Protein AF-A0A0L0CQE4-F1 (afdb_monomer)

Organism: Lucilia cuprina (NCBI:txid7375)

pLDDT: mean 94.54, std 6.24, range [60.75, 98.88]

Structure (mmCIF, N/CA/C/O backbone):
data_AF-A0A0L0CQE4-F1
#
_entry.id   AF-A0A0L0CQE4-F1
#
loop_
_atom_site.group_PDB
_atom_site.id
_atom_site.type_symbol
_atom_site.label_atom_id
_atom_site.label_alt_id
_atom_site.label_comp_id
_atom_site.label_asym_id
_atom_site.label_entity_id
_atom_site.label_seq_id
_atom_site.pdbx_PDB_ins_code
_atom_site.Cartn_x
_atom_site.Cartn_y
_atom_site.Cartn_z
_atom_site.occupancy
_atom_site.B_iso_or_equiv
_atom_site.auth_seq_id
_atom_site.auth_comp_id
_atom_site.auth_asym_id
_atom_site.auth_atom_id
_atom_site.pdbx_PDB_model_num
ATOM 1 N N . ARG A 1 1 ? 4.061 16.091 -3.313 1.00 86.25 1 ARG A N 1
ATOM 2 C CA . ARG A 1 1 ? 5.486 16.383 -2.999 1.00 86.25 1 ARG A CA 1
ATOM 3 C C . ARG A 1 1 ? 5.596 17.870 -2.679 1.00 86.25 1 ARG A C 1
ATOM 5 O O . ARG A 1 1 ? 4.930 18.642 -3.352 1.00 86.25 1 ARG A O 1
ATOM 12 N N . GLY A 1 2 ? 6.344 18.267 -1.649 1.00 90.81 2 GLY A N 1
ATOM 13 C CA . GLY A 1 2 ? 6.439 19.669 -1.209 1.00 90.81 2 GLY A CA 1
ATOM 14 C C . GLY A 1 2 ? 6.473 19.803 0.314 1.00 90.81 2 GLY A C 1
ATOM 15 O O . GLY A 1 2 ? 6.375 18.798 1.013 1.00 90.81 2 GLY A O 1
ATOM 16 N N . ARG A 1 3 ? 6.584 21.037 0.824 1.00 92.81 3 ARG A N 1
ATOM 17 C CA . ARG A 1 3 ? 6.728 21.328 2.268 1.00 92.81 3 ARG A CA 1
ATOM 18 C C . ARG A 1 3 ? 5.582 20.794 3.131 1.00 92.81 3 ARG A C 1
ATOM 20 O O . ARG A 1 3 ? 5.797 20.370 4.253 1.00 92.81 3 ARG A O 1
ATOM 27 N N . SER A 1 4 ? 4.364 20.755 2.596 1.00 95.25 4 SER A N 1
ATOM 28 C CA . SER A 1 4 ? 3.197 20.234 3.315 1.00 95.25 4 SER A CA 1
ATOM 29 C C . SER A 1 4 ? 3.097 18.703 3.329 1.00 95.25 4 SER A C 1
ATOM 31 O O . SER A 1 4 ? 2.225 18.165 4.012 1.00 95.25 4 SER A O 1
ATOM 33 N N . ALA A 1 5 ? 3.952 17.985 2.590 1.00 96.00 5 ALA A N 1
ATOM 34 C CA . ALA A 1 5 ? 3.892 16.529 2.513 1.00 96.00 5 ALA A CA 1
ATOM 35 C C . ALA A 1 5 ? 4.237 15.883 3.864 1.00 96.00 5 ALA A C 1
ATOM 37 O O . ALA A 1 5 ? 5.160 16.324 4.545 1.00 96.00 5 ALA A O 1
ATOM 38 N N . ILE A 1 6 ? 3.538 14.795 4.208 1.00 97.06 6 ILE A N 1
ATOM 39 C CA . ILE A 1 6 ? 3.658 14.102 5.505 1.00 97.06 6 ILE A CA 1
ATOM 40 C C . ILE A 1 6 ? 5.123 13.798 5.846 1.00 97.06 6 ILE A C 1
ATOM 42 O O . ILE A 1 6 ? 5.609 14.220 6.889 1.00 97.06 6 ILE A O 1
ATOM 46 N N . LEU A 1 7 ? 5.855 13.147 4.937 1.00 96.75 7 LEU A N 1
ATOM 47 C CA . LEU A 1 7 ? 7.256 12.776 5.166 1.00 96.75 7 LEU A CA 1
ATOM 48 C C . LEU A 1 7 ? 8.192 13.980 5.349 1.00 96.75 7 LEU A C 1
ATOM 50 O O . LEU A 1 7 ? 9.175 13.874 6.075 1.00 96.75 7 LEU A O 1
ATOM 54 N N . VAL A 1 8 ? 7.901 15.113 4.702 1.00 96.12 8 VAL A N 1
ATOM 55 C CA . VAL A 1 8 ? 8.697 16.341 4.855 1.00 96.12 8 VAL A CA 1
ATOM 56 C C . VAL A 1 8 ? 8.439 16.949 6.228 1.00 96.12 8 VAL A C 1
ATOM 58 O O . VAL A 1 8 ? 9.385 17.198 6.966 1.00 96.12 8 VAL A O 1
ATOM 61 N N . ARG A 1 9 ? 7.166 17.075 6.615 1.00 97.38 9 ARG A N 1
ATOM 62 C CA . ARG A 1 9 ? 6.771 17.615 7.922 1.00 97.38 9 ARG A CA 1
ATOM 63 C C . ARG A 1 9 ? 7.307 16.793 9.091 1.00 97.38 9 ARG A C 1
ATOM 65 O O . ARG A 1 9 ? 7.723 17.375 10.083 1.00 97.38 9 ARG A O 1
ATOM 72 N N . LEU A 1 10 ? 7.316 15.462 8.980 1.00 96.88 10 LEU A N 1
ATOM 73 C CA . LEU A 1 10 ? 7.893 14.590 10.011 1.00 96.88 10 LEU A CA 1
ATOM 74 C C . LEU A 1 10 ? 9.394 14.872 10.197 1.00 96.88 10 LEU A C 1
ATOM 76 O O . LEU A 1 10 ? 9.854 15.032 11.324 1.00 96.88 10 LEU A O 1
ATOM 80 N N . LYS A 1 11 ? 10.145 15.023 9.100 1.00 96.31 11 LYS A N 1
ATOM 81 C CA . LYS A 1 11 ? 11.573 15.375 9.161 1.00 96.31 11 LYS A CA 1
ATOM 82 C C . LYS A 1 11 ? 11.809 16.772 9.734 1.00 96.31 11 LYS A C 1
ATOM 84 O O . LYS A 1 11 ? 12.725 16.953 10.527 1.00 96.31 11 LYS A O 1
ATOM 89 N N . GLU A 1 12 ? 10.977 17.748 9.372 1.00 95.94 12 GLU A N 1
ATOM 90 C CA . GLU A 1 12 ? 11.084 19.132 9.864 1.00 95.94 12 GLU A CA 1
ATOM 91 C C . GLU A 1 12 ? 10.909 19.247 11.386 1.00 95.94 12 GLU A C 1
ATOM 93 O O . GLU A 1 12 ? 11.508 20.129 11.997 1.00 95.94 12 GLU A O 1
ATOM 98 N N . VAL A 1 13 ? 10.140 18.349 12.012 1.00 96.19 13 VAL A N 1
ATOM 99 C CA . VAL A 1 13 ? 9.970 18.308 13.478 1.00 96.19 13 VAL A CA 1
ATOM 100 C C . VAL A 1 13 ? 11.002 17.427 14.195 1.00 96.19 13 VAL A C 1
ATOM 102 O O . VAL A 1 13 ? 10.867 17.178 15.390 1.00 96.19 13 VAL A O 1
ATOM 105 N N . GLY A 1 14 ? 12.035 16.958 13.487 1.00 96.31 14 GLY A N 1
ATOM 106 C CA . GLY A 1 14 ? 13.147 16.200 14.066 1.00 96.31 14 GLY A CA 1
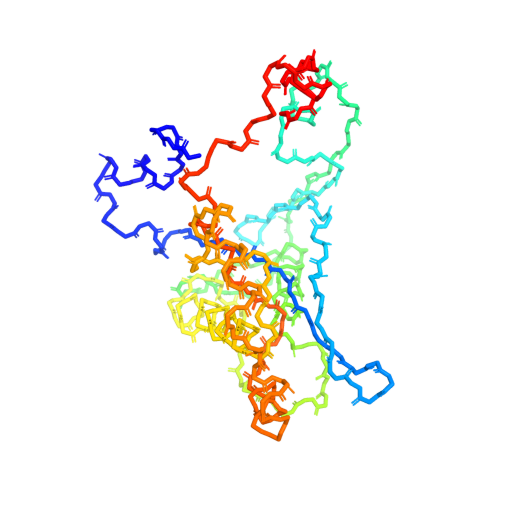ATOM 107 C C . GLY A 1 14 ? 13.002 14.676 14.029 1.00 96.31 14 GLY A C 1
ATOM 108 O O . GLY A 1 14 ? 13.803 13.988 14.654 1.00 96.31 14 GLY A O 1
ATOM 109 N N . ILE A 1 15 ? 12.026 14.117 13.302 1.00 97.06 15 ILE A N 1
ATOM 110 C CA . ILE A 1 15 ? 11.954 12.662 13.087 1.00 97.06 15 ILE A CA 1
ATOM 111 C C . ILE A 1 15 ? 12.931 12.284 11.969 1.00 97.06 15 ILE A C 1
ATOM 113 O O . ILE A 1 15 ? 12.633 12.457 10.786 1.00 97.06 15 ILE A O 1
ATOM 117 N N . GLU A 1 16 ? 14.097 11.755 12.346 1.00 95.25 16 GLU A N 1
ATOM 118 C CA . GLU A 1 16 ? 15.175 11.401 11.408 1.00 95.25 16 GLU A CA 1
ATOM 119 C C . GLU A 1 16 ? 14.740 10.337 10.390 1.00 95.25 16 GLU A C 1
ATOM 121 O O . GLU A 1 16 ? 14.958 10.489 9.184 1.00 95.25 16 GLU A O 1
ATOM 126 N N . ASN A 1 17 ? 14.063 9.288 10.869 1.00 95.19 17 ASN A N 1
ATOM 127 C CA . ASN A 1 17 ? 13.567 8.188 10.048 1.00 95.19 17 ASN A CA 1
ATOM 128 C C . ASN A 1 17 ? 12.039 8.034 10.178 1.00 95.19 17 ASN A C 1
ATOM 130 O O . ASN A 1 17 ? 11.555 7.253 10.998 1.00 95.19 17 ASN A O 1
ATOM 134 N N . PRO A 1 18 ? 11.249 8.734 9.339 1.00 96.19 18 PRO A N 1
ATOM 135 C CA . PRO A 1 18 ? 9.798 8.555 9.296 1.00 96.19 18 PRO A CA 1
ATOM 136 C C . PRO A 1 18 ? 9.344 7.115 9.006 1.00 96.19 18 PRO A C 1
ATOM 138 O O . PRO A 1 18 ? 8.225 6.757 9.362 1.00 96.19 18 PRO A O 1
ATOM 141 N N . GLY A 1 19 ? 10.199 6.290 8.387 1.00 94.06 19 GLY A N 1
ATOM 142 C CA . GLY A 1 19 ? 9.906 4.895 8.043 1.00 94.06 19 GLY A CA 1
ATOM 143 C C . GLY A 1 19 ? 9.724 3.961 9.245 1.00 94.06 19 GLY A C 1
ATOM 144 O O . GLY A 1 19 ? 9.274 2.827 9.062 1.00 94.06 19 GLY A O 1
ATOM 145 N N . GLU A 1 20 ? 10.047 4.420 10.457 1.00 94.31 20 GLU A N 1
ATOM 146 C CA . GLU A 1 20 ? 9.724 3.721 11.710 1.00 94.31 20 GLU A CA 1
ATOM 147 C C . GLU A 1 20 ? 8.262 3.917 12.140 1.00 94.31 20 GLU A C 1
ATOM 149 O O . GLU A 1 20 ? 7.754 3.154 12.953 1.00 94.31 20 GLU A O 1
ATOM 154 N N . TYR A 1 21 ? 7.570 4.915 11.584 1.00 96.00 21 TYR A N 1
ATOM 155 C CA . TYR A 1 21 ? 6.213 5.297 11.995 1.00 96.00 21 TYR A CA 1
ATOM 156 C C . TYR A 1 21 ? 5.178 5.139 10.883 1.00 96.00 21 TYR A C 1
ATOM 158 O O . TYR A 1 21 ? 3.994 4.963 11.161 1.00 96.00 21 TYR A O 1
ATOM 166 N N . ILE A 1 22 ? 5.600 5.253 9.621 1.00 97.31 22 ILE A N 1
ATOM 167 C CA . ILE A 1 22 ? 4.712 5.165 8.465 1.00 97.31 22 ILE A CA 1
ATOM 168 C C . ILE A 1 22 ? 5.413 4.480 7.296 1.00 97.31 22 ILE A C 1
ATOM 170 O O . ILE A 1 22 ? 6.564 4.778 6.975 1.00 97.31 22 ILE A O 1
ATOM 174 N N . SER A 1 23 ? 4.696 3.585 6.626 1.00 97.56 23 SER A N 1
ATOM 175 C CA . SER A 1 23 ? 5.129 2.944 5.389 1.00 97.56 23 SER A CA 1
ATOM 176 C C . SER A 1 23 ? 4.005 2.991 4.352 1.00 97.56 23 SER A C 1
ATOM 178 O O . SER A 1 23 ? 2.824 3.057 4.696 1.00 97.56 23 SER A O 1
ATOM 180 N N . PHE A 1 24 ? 4.374 3.009 3.071 1.00 98.31 24 PHE A N 1
ATOM 181 C CA . PHE A 1 24 ? 3.435 3.123 1.958 1.00 98.31 24 PHE A CA 1
ATOM 182 C C . PHE A 1 24 ? 3.596 1.924 1.038 1.00 98.31 24 PHE A C 1
ATOM 184 O O . PHE A 1 24 ? 4.700 1.631 0.583 1.00 98.31 24 PHE A O 1
ATOM 191 N N . HIS A 1 25 ? 2.485 1.255 0.755 1.00 98.50 25 HIS A N 1
ATOM 192 C CA . HIS A 1 25 ? 2.475 0.004 0.012 1.00 98.50 25 HIS A CA 1
ATOM 193 C C . HIS A 1 25 ? 1.388 0.009 -1.056 1.00 98.50 25 HIS A C 1
ATOM 195 O O . HIS A 1 25 ? 0.394 0.731 -0.954 1.00 98.50 25 HIS A O 1
ATOM 201 N N . ALA A 1 26 ? 1.580 -0.830 -2.063 1.00 98.38 26 ALA A N 1
ATOM 202 C CA . ALA A 1 26 ? 0.585 -1.211 -3.049 1.00 98.38 26 ALA A CA 1
ATOM 203 C C . ALA A 1 26 ? 0.486 -2.743 -3.103 1.00 98.38 26 ALA A C 1
ATOM 205 O O . ALA A 1 26 ? 1.170 -3.453 -2.361 1.00 98.38 26 ALA A O 1
ATOM 206 N N . LEU A 1 27 ? -0.381 -3.255 -3.976 1.00 98.62 27 LEU A N 1
ATOM 207 C CA . LEU A 1 27 ? -0.551 -4.687 -4.183 1.00 98.62 27 LEU A CA 1
ATOM 208 C C . LEU A 1 27 ? -0.258 -5.057 -5.640 1.00 98.62 27 LEU A C 1
ATOM 210 O O . LEU A 1 27 ? -0.689 -4.368 -6.568 1.00 98.62 27 LEU A O 1
ATOM 214 N N . ARG A 1 28 ? 0.462 -6.160 -5.846 1.00 98.50 28 ARG A N 1
ATOM 215 C CA . ARG A 1 28 ? 0.798 -6.711 -7.164 1.00 98.50 28 ARG A CA 1
ATOM 216 C C . ARG A 1 28 ? 0.829 -8.230 -7.107 1.00 98.50 28 ARG A C 1
ATOM 218 O O . ARG A 1 28 ? 1.298 -8.812 -6.132 1.00 98.50 28 ARG A O 1
ATOM 225 N N . THR A 1 29 ? 0.368 -8.857 -8.181 1.00 97.75 29 THR A N 1
ATOM 226 C CA . THR A 1 29 ? 0.390 -10.311 -8.336 1.00 97.75 29 THR A CA 1
ATOM 227 C C . THR A 1 29 ? 0.988 -10.720 -9.679 1.00 97.75 29 THR A C 1
ATOM 229 O O . THR A 1 29 ? 1.284 -9.882 -10.542 1.00 97.75 29 THR A O 1
ATOM 232 N N . HIS A 1 30 ? 1.192 -12.018 -9.854 1.00 96.69 30 HIS A N 1
ATOM 233 C CA . HIS A 1 30 ? 1.595 -12.620 -11.113 1.00 96.69 30 HIS A CA 1
ATOM 234 C C . HIS A 1 30 ? 0.907 -13.963 -11.318 1.00 96.69 30 HIS A C 1
ATOM 236 O O . HIS A 1 30 ? 0.444 -14.608 -10.381 1.00 96.69 30 HIS A O 1
ATOM 242 N N . SER A 1 31 ? 0.833 -14.371 -12.576 1.00 95.50 31 SER A N 1
ATOM 243 C CA . SER A 1 31 ? 0.314 -15.671 -12.981 1.00 95.50 31 SER A CA 1
ATOM 244 C C . SER A 1 31 ? 0.930 -16.062 -14.323 1.00 95.50 31 SER A C 1
ATOM 246 O O . SER A 1 31 ? 1.873 -15.422 -14.791 1.00 95.50 31 SER A O 1
ATOM 248 N N . GLN A 1 32 ? 0.407 -17.107 -14.952 1.00 94.12 32 GLN A N 1
ATOM 249 C CA . GLN A 1 32 ? 0.774 -17.507 -16.302 1.00 94.12 32 GLN A CA 1
ATOM 250 C C . GLN A 1 32 ? -0.418 -17.327 -17.239 1.00 94.12 32 GLN A C 1
ATOM 252 O O . GLN A 1 32 ? -1.523 -17.784 -16.955 1.00 94.12 32 GLN A O 1
ATOM 257 N N . LEU A 1 33 ? -0.177 -16.696 -18.384 1.00 93.50 33 LEU A N 1
ATOM 258 C CA . LEU A 1 33 ? -1.127 -16.602 -19.484 1.00 93.50 33 LEU A CA 1
ATOM 259 C C . LEU A 1 33 ? -0.493 -17.254 -20.710 1.00 93.50 33 LEU A C 1
ATOM 261 O O . LEU A 1 33 ? 0.545 -16.799 -21.180 1.00 93.50 33 LEU A O 1
ATOM 265 N N . ASN A 1 34 ? -1.095 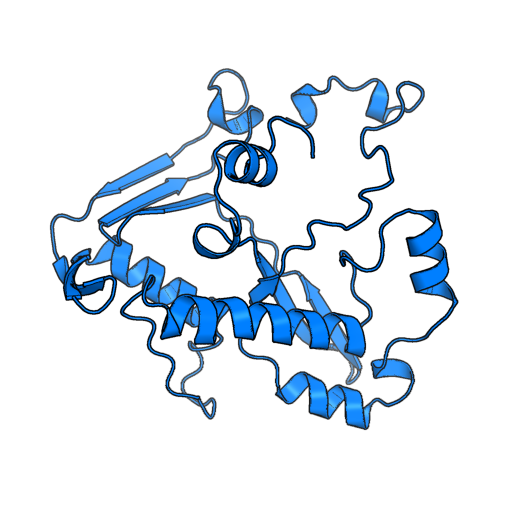-18.332 -21.217 1.00 93.06 34 ASN A N 1
ATOM 266 C CA . ASN A 1 34 ? -0.532 -19.132 -22.315 1.00 93.06 34 ASN A CA 1
ATOM 267 C C . ASN A 1 34 ? 0.921 -19.576 -22.047 1.00 93.06 34 ASN A C 1
ATOM 269 O O . ASN A 1 34 ? 1.779 -19.461 -22.919 1.00 93.06 34 ASN A O 1
ATOM 273 N N . ASN A 1 35 ? 1.199 -20.048 -20.826 1.00 88.38 35 ASN A N 1
ATOM 274 C CA . ASN A 1 35 ? 2.536 -20.423 -20.336 1.00 88.38 35 ASN A CA 1
ATOM 275 C C . ASN A 1 35 ? 3.567 -19.279 -20.309 1.00 88.38 35 ASN A C 1
ATOM 277 O O . ASN A 1 35 ? 4.752 -19.526 -20.099 1.00 88.38 35 ASN A O 1
ATOM 281 N N . VAL A 1 36 ? 3.137 -18.027 -20.485 1.00 89.25 36 VAL A N 1
ATOM 282 C CA . VAL A 1 36 ? 3.987 -16.844 -20.334 1.00 89.25 36 VAL A CA 1
ATOM 283 C C . VAL A 1 36 ? 3.699 -16.209 -18.974 1.00 89.25 36 VAL A C 1
ATOM 285 O O . VAL A 1 36 ? 2.550 -15.842 -18.714 1.00 89.25 36 VAL A O 1
ATOM 288 N N . PRO A 1 37 ? 4.704 -16.063 -18.094 1.00 93.69 37 PRO A N 1
ATOM 289 C CA . PRO A 1 37 ? 4.548 -15.306 -16.861 1.00 93.69 37 PRO A CA 1
ATOM 290 C C . PRO A 1 37 ? 4.104 -13.868 -17.143 1.00 93.69 37 PRO A C 1
ATOM 292 O O . PRO A 1 37 ? 4.704 -13.160 -17.950 1.00 93.69 37 PRO A O 1
ATOM 295 N N . ILE A 1 38 ? 3.060 -13.429 -16.452 1.00 95.56 38 ILE A N 1
ATOM 296 C CA . ILE A 1 38 ? 2.528 -12.068 -16.513 1.00 95.56 38 ILE A CA 1
ATOM 297 C C . ILE A 1 38 ? 2.375 -11.512 -15.102 1.00 95.56 38 ILE A C 1
ATOM 299 O O . ILE A 1 38 ? 2.188 -12.265 -14.150 1.00 95.56 38 ILE A O 1
ATOM 303 N N . THR A 1 39 ? 2.414 -10.190 -14.966 1.00 97.75 39 THR A N 1
ATOM 304 C CA . THR A 1 39 ? 2.144 -9.495 -13.703 1.00 97.75 39 THR A CA 1
ATOM 305 C C . THR A 1 39 ? 1.142 -8.379 -13.921 1.00 97.75 39 THR A C 1
ATOM 307 O O . THR A 1 39 ? 1.161 -7.728 -14.963 1.00 97.75 39 THR A O 1
ATOM 310 N N . GLU A 1 40 ? 0.314 -8.121 -12.914 1.00 98.06 40 GLU A N 1
ATOM 311 C CA . GLU A 1 40 ? -0.532 -6.936 -12.872 1.00 98.06 40 GLU A CA 1
ATOM 312 C C . GLU A 1 40 ? -0.704 -6.442 -11.431 1.00 98.06 40 GLU A C 1
ATOM 314 O O . GLU A 1 40 ? -0.569 -7.204 -10.465 1.00 98.06 40 GLU A O 1
ATOM 319 N N . LEU A 1 41 ? -0.961 -5.143 -11.282 1.00 98.12 41 LEU A N 1
ATOM 320 C CA . LEU A 1 41 ? -1.357 -4.554 -10.011 1.00 98.12 41 LEU A CA 1
ATOM 321 C C . LEU A 1 41 ? -2.704 -5.122 -9.550 1.00 98.12 41 LEU A C 1
ATOM 323 O O . LEU A 1 41 ? -3.597 -5.399 -10.350 1.00 98.12 41 LEU A O 1
ATOM 327 N N . ILE A 1 42 ? -2.870 -5.244 -8.238 1.00 98.50 42 ILE A N 1
ATOM 328 C CA . ILE A 1 42 ? -4.184 -5.452 -7.635 1.00 98.50 42 ILE A CA 1
ATOM 329 C C . ILE A 1 42 ? -4.721 -4.070 -7.279 1.00 98.50 42 ILE A C 1
ATOM 331 O O . ILE A 1 42 ? -4.115 -3.323 -6.507 1.00 98.50 42 ILE A O 1
ATOM 335 N N . TYR A 1 43 ? -5.858 -3.714 -7.867 1.00 98.31 43 TYR A N 1
ATOM 336 C CA . TYR A 1 43 ? -6.436 -2.392 -7.688 1.00 98.31 43 TYR A CA 1
ATOM 337 C C . TYR A 1 43 ? -7.070 -2.250 -6.298 1.00 98.31 43 TYR A C 1
ATOM 339 O O . TYR A 1 43 ? -8.126 -2.818 -6.016 1.00 98.31 43 TYR A O 1
ATOM 347 N N . VAL A 1 44 ? -6.432 -1.466 -5.425 1.00 98.38 44 VAL A N 1
ATOM 348 C CA . VAL A 1 44 ? -6.939 -1.171 -4.078 1.00 98.38 44 VAL A CA 1
ATOM 349 C C . VAL A 1 44 ? -8.078 -0.155 -4.177 1.00 98.38 44 VAL A C 1
ATOM 351 O O . VAL A 1 44 ? -7.874 1.054 -4.100 1.00 98.38 44 VAL A O 1
ATOM 354 N N . HIS A 1 45 ? -9.298 -0.659 -4.359 1.00 98.44 45 HIS A N 1
ATOM 355 C CA . HIS A 1 45 ? -10.508 0.165 -4.395 1.00 98.44 45 HIS A CA 1
ATOM 356 C C . HIS A 1 45 ? -11.117 0.406 -3.002 1.00 98.44 45 HIS A C 1
ATOM 358 O O . HIS A 1 45 ? -12.075 1.167 -2.864 1.00 98.44 45 HIS A O 1
ATOM 364 N N . SER A 1 46 ? -10.579 -0.230 -1.963 1.00 98.38 46 SER A N 1
ATOM 365 C CA . SER A 1 46 ? -11.068 -0.133 -0.587 1.00 98.38 46 SER A CA 1
ATOM 366 C C . SER A 1 46 ? -11.019 1.297 -0.045 1.00 98.38 46 SER A C 1
ATOM 368 O O . SER A 1 46 ? -10.078 2.042 -0.308 1.00 98.38 46 SER A O 1
ATOM 370 N N . LYS A 1 47 ? -12.012 1.654 0.774 1.00 98.62 47 LYS A N 1
ATOM 371 C CA . LYS A 1 47 ? -11.988 2.843 1.632 1.00 98.62 47 LYS A CA 1
ATOM 372 C C . LYS A 1 47 ? -12.210 2.387 3.067 1.00 98.62 47 LYS A C 1
ATOM 374 O O . LYS A 1 47 ? -13.341 2.208 3.515 1.00 98.62 47 LYS A O 1
ATOM 379 N N . LEU A 1 48 ? -11.101 2.068 3.723 1.00 98.75 48 LEU A N 1
ATOM 380 C CA . LEU A 1 48 ? -11.067 1.365 4.997 1.00 98.75 48 LEU A CA 1
ATOM 381 C C . LEU A 1 48 ? -10.014 1.997 5.904 1.00 98.75 48 LEU A C 1
ATOM 383 O O . LEU A 1 48 ? -8.879 2.211 5.484 1.00 98.75 48 LEU A O 1
ATOM 387 N N . LEU A 1 49 ? -10.388 2.231 7.155 1.00 98.81 49 LEU A N 1
ATOM 388 C CA . LEU A 1 49 ? -9.486 2.582 8.242 1.00 98.81 49 LEU A CA 1
ATOM 389 C C . LEU A 1 49 ? -9.721 1.605 9.389 1.00 98.81 49 LEU A C 1
ATOM 391 O O . LEU A 1 49 ? -10.865 1.350 9.755 1.00 98.81 49 LEU A O 1
ATOM 395 N N . ILE A 1 50 ? -8.640 1.078 9.959 1.00 98.81 50 ILE A N 1
ATOM 396 C CA . ILE A 1 50 ? -8.670 0.274 11.182 1.00 98.81 50 ILE A CA 1
ATOM 397 C C . ILE A 1 50 ? -7.731 0.938 12.184 1.00 98.81 50 ILE A C 1
ATOM 399 O O . ILE A 1 50 ? -6.590 1.238 11.838 1.00 98.81 50 ILE A O 1
ATOM 403 N N . ALA A 1 51 ? -8.203 1.164 13.406 1.00 98.75 51 ALA A N 1
ATOM 404 C CA . ALA A 1 51 ? -7.412 1.746 14.484 1.00 98.75 51 ALA A CA 1
ATOM 405 C C . ALA A 1 51 ? -7.400 0.821 15.705 1.00 98.75 51 ALA A C 1
ATOM 407 O O . ALA A 1 51 ? -8.452 0.354 16.152 1.00 98.75 51 ALA A O 1
ATOM 408 N N . ASP A 1 52 ? -6.194 0.569 16.218 1.00 98.38 52 ASP A N 1
ATOM 409 C CA . ASP A 1 52 ? -5.897 -0.125 17.477 1.00 98.38 52 ASP A CA 1
ATOM 410 C C . ASP A 1 52 ? -6.540 -1.510 17.653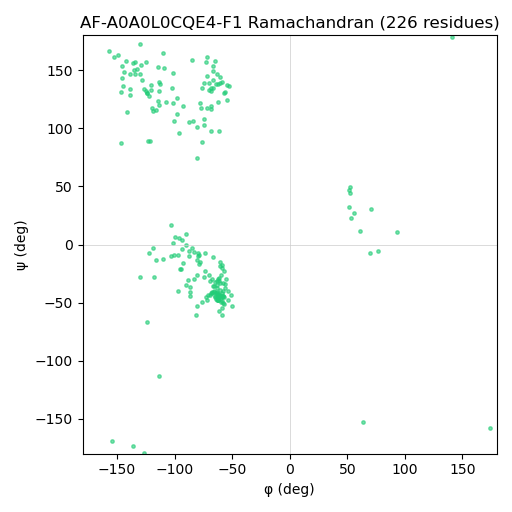 1.00 98.38 52 ASP A C 1
ATOM 412 O O . ASP A 1 52 ? -6.711 -1.969 18.778 1.00 98.38 52 ASP A O 1
ATOM 416 N N . ASP A 1 53 ? -6.914 -2.188 16.562 1.00 98.50 53 ASP A N 1
ATOM 417 C CA . ASP A 1 53 ? -7.759 -3.390 16.599 1.00 98.50 53 ASP A CA 1
ATOM 418 C C . ASP A 1 53 ? -9.104 -3.171 17.328 1.00 98.50 53 ASP A C 1
ATOM 420 O O . ASP A 1 53 ? -9.663 -4.118 17.868 1.00 98.50 53 ASP A O 1
ATOM 424 N N . ARG A 1 54 ? -9.660 -1.951 17.366 1.00 98.50 54 ARG A N 1
ATOM 425 C CA . ARG A 1 54 ? -10.941 -1.665 18.056 1.00 98.50 54 ARG A CA 1
ATOM 426 C C . ARG A 1 54 ? -11.966 -0.902 17.240 1.00 98.50 54 ARG A C 1
ATOM 428 O O . ARG A 1 54 ? -13.159 -0.994 17.521 1.00 98.50 54 ARG A O 1
ATOM 435 N N . VAL A 1 55 ? -11.505 -0.093 16.294 1.00 98.75 55 VAL A N 1
ATOM 436 C CA . VAL A 1 55 ? -12.370 0.775 15.497 1.00 98.75 55 VAL A CA 1
ATOM 437 C C . VAL A 1 55 ? -12.129 0.493 14.029 1.00 98.75 55 VAL A C 1
ATOM 439 O O . VAL A 1 55 ? -10.984 0.467 13.578 1.00 98.75 55 VAL A O 1
ATOM 442 N N . VAL A 1 56 ? -13.212 0.317 13.281 1.00 98.88 56 VAL A N 1
ATOM 443 C CA . VAL A 1 56 ? -13.204 0.239 11.823 1.00 98.88 56 VAL A CA 1
ATOM 444 C C . VAL A 1 56 ? -14.078 1.349 11.264 1.00 98.88 56 VAL A C 1
ATOM 446 O O . VAL A 1 56 ? -15.211 1.530 11.700 1.00 98.88 56 VAL A O 1
ATOM 449 N N . ILE A 1 57 ? -13.570 2.064 10.267 1.00 98.81 57 ILE A N 1
ATOM 450 C CA . ILE A 1 57 ? -14.374 2.925 9.401 1.00 98.81 57 ILE A CA 1
ATOM 451 C C . ILE A 1 57 ? -14.320 2.332 8.003 1.00 98.81 57 ILE A C 1
ATOM 453 O O . ILE A 1 57 ? -13.233 2.159 7.451 1.00 98.81 57 ILE A O 1
ATOM 457 N N . CYS A 1 58 ? -15.473 2.024 7.422 1.00 98.56 58 CYS A N 1
ATOM 458 C CA . CYS A 1 58 ? -15.570 1.550 6.045 1.00 98.56 58 CYS A CA 1
ATOM 459 C C . CYS A 1 58 ? -16.714 2.250 5.310 1.00 98.56 58 CYS A C 1
ATOM 461 O O . CYS A 1 58 ? -17.702 2.661 5.919 1.00 98.56 58 CYS A O 1
ATOM 463 N N . GLY A 1 59 ? -16.581 2.416 3.997 1.00 98.38 59 GLY A N 1
ATOM 464 C CA . GLY A 1 59 ? -17.586 3.128 3.216 1.00 98.38 59 GLY A CA 1
ATOM 465 C C . GLY A 1 59 ? -17.189 3.351 1.766 1.00 98.38 59 GLY A C 1
ATOM 466 O O . GLY A 1 59 ? -16.344 2.640 1.220 1.00 98.38 59 GLY A O 1
ATOM 467 N N . SER A 1 60 ? -17.806 4.356 1.149 1.00 98.44 60 SER A N 1
ATOM 468 C CA . SER A 1 60 ? -17.522 4.783 -0.224 1.00 98.44 60 SER A CA 1
ATOM 469 C C . SER A 1 60 ? -16.525 5.950 -0.304 1.00 98.44 60 SER A C 1
ATOM 471 O O . SER A 1 60 ? -15.842 6.090 -1.318 1.00 98.44 60 SER A O 1
ATOM 473 N N . ALA A 1 61 ? -16.366 6.719 0.782 1.00 98.31 61 ALA A N 1
ATOM 474 C CA . ALA A 1 61 ? -15.566 7.943 0.814 1.00 98.31 61 ALA A CA 1
ATOM 475 C C . ALA A 1 61 ? -14.053 7.697 0.665 1.00 98.31 61 ALA A C 1
ATOM 477 O O . ALA A 1 61 ? -13.418 7.102 1.536 1.00 98.31 61 ALA A O 1
ATOM 478 N N . ASN A 1 62 ? -13.451 8.202 -0.415 1.00 98.31 62 ASN A N 1
ATOM 479 C CA . ASN A 1 62 ? -11.997 8.215 -0.592 1.00 98.31 62 ASN A CA 1
ATOM 480 C C . ASN A 1 62 ? -11.326 9.236 0.344 1.00 98.31 62 ASN A C 1
ATOM 482 O O . ASN A 1 62 ? -11.951 10.197 0.783 1.00 98.31 62 ASN A O 1
ATOM 486 N N . ILE A 1 63 ? -10.017 9.099 0.580 1.00 98.12 63 ILE A N 1
ATOM 487 C CA . ILE A 1 63 ? -9.223 10.136 1.264 1.00 98.12 63 ILE A CA 1
ATOM 488 C C . ILE A 1 63 ? -8.867 11.236 0.252 1.00 98.12 63 ILE A C 1
ATOM 490 O O . ILE A 1 63 ? -7.747 11.295 -0.256 1.00 98.12 63 ILE A O 1
ATOM 494 N N . ASN A 1 64 ? -9.852 12.062 -0.100 1.00 96.88 64 ASN A N 1
ATOM 495 C CA . ASN A 1 64 ? -9.724 13.195 -1.018 1.00 96.88 64 ASN A CA 1
ATOM 496 C C . ASN A 1 64 ? -10.837 14.235 -0.755 1.00 96.88 64 ASN A C 1
ATOM 498 O O . ASN A 1 64 ? -11.804 13.953 -0.044 1.00 96.88 64 ASN A O 1
ATOM 502 N N . ASP A 1 65 ? -10.718 15.444 -1.301 1.00 97.31 65 ASP A N 1
ATOM 503 C CA . ASP A 1 65 ? -11.706 16.506 -1.088 1.00 97.31 65 ASP A CA 1
ATOM 504 C C . ASP A 1 65 ? -13.056 16.157 -1.718 1.00 97.31 65 ASP A C 1
ATOM 506 O O . ASP A 1 65 ? -14.099 16.498 -1.157 1.00 97.31 65 ASP A O 1
ATOM 510 N N . ARG A 1 66 ? -13.055 15.482 -2.877 1.00 95.69 66 ARG A N 1
ATOM 511 C CA . ARG A 1 66 ? -14.277 15.026 -3.558 1.00 95.69 66 ARG A CA 1
ATOM 512 C C . ARG A 1 66 ? -15.213 14.247 -2.633 1.00 95.69 66 ARG A C 1
ATOM 514 O O . ARG A 1 66 ? -16.408 14.526 -2.639 1.00 95.69 66 ARG A O 1
ATOM 521 N N . SER A 1 67 ? -14.666 13.348 -1.827 1.00 97.44 67 SER A N 1
ATOM 522 C CA . SER A 1 67 ? -15.429 12.526 -0.890 1.00 97.44 67 SER A CA 1
ATOM 523 C C . SER A 1 67 ? -15.575 13.178 0.498 1.00 97.44 67 SER A C 1
ATOM 525 O O . SER A 1 67 ? -16.610 13.023 1.141 1.00 97.44 67 SER A O 1
ATOM 527 N N . MET A 1 68 ? -14.569 13.917 0.989 1.00 96.62 68 MET A N 1
ATOM 528 C CA . MET A 1 68 ? -14.491 14.286 2.417 1.00 96.62 68 MET A CA 1
ATOM 529 C C . MET A 1 68 ? -15.092 15.652 2.785 1.00 96.62 68 MET A C 1
ATOM 531 O O . MET A 1 68 ? -15.429 15.860 3.949 1.00 96.62 68 MET A O 1
ATOM 535 N N . ILE A 1 69 ? -15.249 16.601 1.848 1.00 96.06 69 ILE A N 1
ATOM 536 C CA . ILE A 1 69 ? -15.719 17.963 2.202 1.00 96.06 69 ILE A CA 1
ATOM 537 C C . ILE A 1 69 ? -17.246 18.092 2.315 1.00 96.06 69 ILE A C 1
ATOM 539 O O . ILE A 1 69 ? -17.749 19.167 2.649 1.00 96.06 69 ILE A O 1
ATOM 543 N N . GLY A 1 70 ? -17.996 17.042 1.963 1.00 93.81 70 GLY A N 1
ATOM 544 C CA . GLY A 1 70 ? -19.461 16.961 2.083 1.00 93.81 70 GLY A CA 1
ATOM 545 C C . GLY A 1 70 ? -20.278 17.846 1.129 1.00 93.81 70 GLY A C 1
ATOM 546 O O . GLY A 1 70 ? -21.495 17.720 1.076 1.00 93.81 70 GLY A O 1
ATOM 547 N N . LYS A 1 71 ? -19.637 18.740 0.365 1.00 94.69 71 LYS A N 1
ATOM 548 C CA . LYS A 1 71 ? -20.285 19.616 -0.636 1.00 94.69 71 LYS A CA 1
ATOM 549 C C . LYS A 1 71 ? -20.129 19.130 -2.084 1.00 94.69 71 LYS A C 1
ATOM 551 O O . LYS A 1 71 ? -20.534 19.843 -2.999 1.00 94.69 71 LYS A O 1
ATOM 556 N N . ARG A 1 72 ? -19.470 17.988 -2.292 1.00 94.50 72 ARG A N 1
ATOM 557 C CA . ARG A 1 72 ? -19.181 17.401 -3.609 1.00 94.50 72 ARG A CA 1
ATOM 558 C C . ARG A 1 72 ? -19.956 16.091 -3.763 1.00 94.50 72 ARG A C 1
ATOM 560 O O . ARG A 1 72 ? -21.181 16.147 -3.814 1.00 94.50 72 ARG A O 1
ATOM 567 N N . ASP A 1 73 ? -19.276 14.951 -3.832 1.00 95.88 73 ASP A N 1
ATOM 568 C CA . ASP A 1 73 ? -19.927 13.662 -4.045 1.00 95.88 73 ASP A CA 1
ATOM 569 C C . ASP A 1 73 ? -20.684 13.240 -2.778 1.00 95.88 73 ASP A C 1
ATOM 571 O O . ASP A 1 73 ? -20.271 13.524 -1.650 1.00 95.88 73 ASP A O 1
ATOM 575 N N . SER A 1 74 ? -21.823 12.573 -2.963 1.00 97.81 74 SER A N 1
ATOM 576 C CA . SER A 1 74 ? -22.558 11.952 -1.864 1.00 97.81 74 SER A CA 1
ATOM 577 C C . SER A 1 74 ? -21.885 10.640 -1.479 1.00 97.81 74 SER A C 1
ATOM 579 O O . SER A 1 74 ? -21.796 9.736 -2.308 1.00 97.81 74 SER A O 1
ATOM 581 N N . GLU A 1 75 ? -21.475 10.517 -0.221 1.00 98.38 75 GLU A N 1
ATOM 582 C CA . GLU A 1 75 ? -20.776 9.345 0.299 1.00 98.38 75 GLU A CA 1
ATOM 583 C C . GLU A 1 75 ? -21.501 8.761 1.514 1.00 98.38 75 GLU A C 1
ATOM 585 O O . GLU A 1 75 ? -22.229 9.459 2.223 1.00 98.38 75 GLU A O 1
ATOM 590 N N . ILE A 1 76 ? -21.265 7.479 1.786 1.00 98.12 76 ILE A N 1
ATOM 591 C CA . ILE A 1 76 ? -21.738 6.799 2.992 1.00 98.12 76 ILE A CA 1
ATOM 592 C C . ILE A 1 76 ? -20.573 6.085 3.678 1.00 98.12 76 ILE A C 1
ATOM 594 O O . ILE A 1 76 ? -19.701 5.514 3.020 1.00 98.12 76 ILE A O 1
ATOM 598 N N . ALA A 1 77 ? -20.560 6.110 5.009 1.00 98.38 77 ALA A N 1
ATOM 599 C CA . ALA A 1 77 ? -19.596 5.381 5.822 1.00 98.38 77 ALA A CA 1
ATOM 600 C C . ALA A 1 77 ? -20.250 4.851 7.102 1.00 98.38 77 ALA A C 1
ATOM 602 O O . ALA A 1 77 ? -21.159 5.474 7.653 1.00 98.38 77 ALA A O 1
ATOM 603 N N . ALA A 1 78 ? -19.760 3.711 7.577 1.00 98.44 78 ALA A N 1
ATOM 604 C CA . ALA A 1 78 ? -20.096 3.133 8.868 1.00 98.44 78 ALA A CA 1
ATOM 605 C C . ALA A 1 78 ? -18.866 3.174 9.780 1.00 98.44 78 ALA A C 1
ATOM 607 O O . ALA A 1 78 ? -17.751 2.883 9.343 1.00 98.44 78 ALA A O 1
ATOM 608 N N . ILE A 1 79 ? -19.087 3.518 11.050 1.00 98.62 79 ILE A N 1
ATOM 609 C CA . ILE A 1 79 ? -18.088 3.410 12.115 1.00 98.62 79 ILE A CA 1
ATOM 610 C C . ILE A 1 79 ? -18.500 2.238 12.998 1.00 98.62 79 ILE A C 1
ATOM 612 O O . ILE A 1 79 ? -19.613 2.211 13.523 1.00 98.62 79 ILE A O 1
ATOM 616 N N . ILE A 1 80 ? -17.603 1.273 13.143 1.00 98.69 80 ILE A N 1
ATOM 617 C CA . ILE A 1 80 ? -1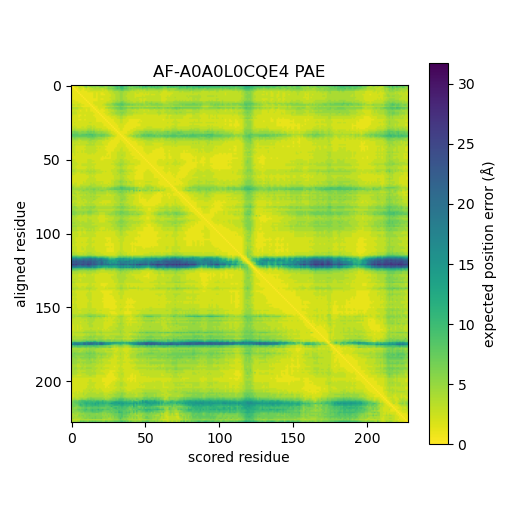7.802 0.058 13.922 1.00 98.69 80 ILE A CA 1
ATOM 618 C C . ILE A 1 80 ? -16.799 0.100 15.067 1.00 98.69 80 ILE A C 1
ATOM 620 O O . ILE A 1 80 ? -15.592 0.079 14.832 1.00 98.69 80 ILE A O 1
ATOM 624 N N . THR A 1 81 ? -17.308 0.168 16.292 1.00 98.69 81 THR A N 1
ATOM 625 C CA . THR A 1 81 ? -16.503 0.158 17.517 1.00 98.69 81 THR A CA 1
ATOM 626 C C . THR A 1 81 ? -16.795 -1.126 18.274 1.00 98.69 81 THR A C 1
ATOM 628 O O . THR A 1 81 ? -17.944 -1.380 18.640 1.00 98.69 81 THR A O 1
ATOM 631 N N . ASP A 1 82 ? -15.764 -1.934 18.497 1.00 98.50 82 ASP A N 1
ATOM 632 C CA . ASP A 1 82 ? -15.890 -3.188 19.231 1.00 98.50 82 ASP A CA 1
ATOM 633 C C . ASP A 1 82 ? -16.229 -2.952 20.710 1.00 98.50 82 ASP A C 1
ATOM 635 O O . ASP A 1 82 ? -15.608 -2.131 21.386 1.00 98.50 82 ASP A O 1
ATOM 639 N N . ASN A 1 83 ? -17.194 -3.728 21.214 1.00 98.06 83 ASN A N 1
ATOM 640 C CA . ASN A 1 83 ? -17.503 -3.856 22.644 1.00 98.06 83 ASN A CA 1
ATOM 641 C C . ASN A 1 83 ? -17.109 -5.233 23.206 1.00 98.06 83 ASN A C 1
ATOM 643 O O . ASN A 1 83 ? -17.089 -5.423 24.420 1.00 98.06 83 ASN A O 1
ATOM 647 N N . GLU A 1 84 ? -16.792 -6.184 22.327 1.00 98.31 84 GLU A N 1
ATOM 648 C CA . GLU A 1 84 ? -16.320 -7.522 22.669 1.00 98.31 84 GLU A CA 1
ATOM 649 C C . GLU A 1 84 ? -14.873 -7.680 22.204 1.00 98.31 84 GLU A C 1
ATOM 651 O O . GLU A 1 84 ? -14.496 -7.218 21.123 1.00 98.31 84 GLU A O 1
ATOM 656 N N . PHE A 1 85 ? -14.058 -8.337 23.028 1.00 98.38 85 PHE A N 1
ATOM 657 C CA . PHE A 1 85 ? -12.618 -8.428 22.821 1.00 98.38 85 PHE A CA 1
ATOM 658 C C . PHE A 1 85 ? -12.113 -9.855 23.016 1.00 98.38 85 PHE A C 1
ATOM 660 O O . PHE A 1 85 ? -12.600 -10.597 23.868 1.00 98.38 85 PHE A O 1
ATOM 667 N N . GLU A 1 86 ? -11.086 -10.199 22.251 1.00 97.50 86 GLU A N 1
ATOM 668 C CA . GLU A 1 86 ? -10.301 -11.422 22.363 1.00 97.50 86 GLU A CA 1
ATOM 669 C C . GLU A 1 86 ? -8.891 -11.103 22.874 1.00 97.50 86 GLU A C 1
ATOM 671 O O . GLU A 1 86 ? -8.419 -9.959 22.816 1.00 97.50 86 GLU A O 1
ATOM 676 N N . ASP A 1 87 ? -8.179 -12.138 23.317 1.00 97.19 87 ASP A N 1
ATOM 677 C CA . ASP A 1 87 ? -6.762 -12.022 23.645 1.00 97.19 87 ASP A CA 1
ATOM 678 C C . ASP A 1 87 ? -5.944 -11.646 22.397 1.00 97.19 87 ASP A C 1
ATOM 680 O O . ASP A 1 87 ? -5.931 -12.346 21.381 1.00 97.19 87 ASP A O 1
ATOM 684 N N . GLY A 1 88 ? -5.225 -10.530 22.489 1.00 96.31 88 GLY A N 1
ATOM 685 C CA . GLY A 1 88 ? -4.306 -10.037 21.471 1.00 96.31 88 GLY A CA 1
ATOM 686 C C . GLY A 1 88 ? -2.997 -9.536 22.076 1.00 96.31 88 GLY A C 1
ATOM 687 O O . GLY A 1 88 ? -2.725 -9.682 23.277 1.00 96.31 88 GLY A O 1
ATOM 688 N N . ARG A 1 89 ? -2.157 -8.944 21.225 1.00 97.75 89 ARG A N 1
ATOM 689 C CA . ARG A 1 89 ? -0.884 -8.341 21.626 1.00 97.75 89 ARG A CA 1
ATOM 690 C C . ARG A 1 89 ? -0.651 -7.026 20.900 1.00 97.75 89 ARG A C 1
ATOM 692 O O . ARG A 1 89 ? -1.058 -6.876 19.753 1.00 97.75 89 ARG A O 1
ATOM 699 N N . MET A 1 90 ? -0.003 -6.098 21.592 1.00 98.00 90 MET A N 1
ATOM 700 C CA . MET A 1 90 ? 0.418 -4.815 21.048 1.00 98.00 90 MET A CA 1
ATOM 701 C C . MET A 1 90 ? 1.796 -4.479 21.620 1.00 98.00 90 MET A C 1
ATOM 703 O O . MET A 1 90 ? 1.942 -4.280 22.831 1.00 98.00 90 MET A O 1
ATOM 707 N N . ASN A 1 91 ? 2.808 -4.449 20.757 1.00 97.50 91 ASN A N 1
ATOM 708 C CA . ASN A 1 91 ? 4.209 -4.227 21.110 1.00 97.50 91 ASN A CA 1
ATOM 709 C C . ASN A 1 91 ? 4.719 -5.166 22.227 1.00 97.50 91 ASN A C 1
ATOM 711 O O . ASN A 1 91 ? 5.246 -4.734 23.257 1.00 97.50 91 ASN A O 1
ATOM 715 N N . GLY A 1 92 ? 4.476 -6.468 22.066 1.00 97.12 92 GLY A N 1
ATOM 716 C CA . GLY A 1 92 ? 4.899 -7.539 22.971 1.00 97.12 92 GLY A CA 1
ATOM 717 C C . GLY A 1 92 ? 4.069 -7.676 24.251 1.00 97.12 92 GLY A C 1
ATOM 718 O O . GLY A 1 92 ? 4.273 -8.621 25.014 1.00 97.12 92 GLY A O 1
ATOM 719 N N . LYS A 1 93 ? 3.119 -6.770 24.507 1.00 98.06 93 LYS A N 1
ATOM 720 C CA . LYS A 1 93 ? 2.275 -6.781 25.712 1.00 98.06 93 LYS A CA 1
ATOM 721 C C . LYS A 1 93 ? 0.893 -7.341 25.404 1.00 98.06 93 LYS A C 1
ATOM 723 O O . LYS A 1 93 ? 0.376 -7.136 24.310 1.00 98.06 93 LYS A O 1
ATOM 728 N N . LYS A 1 94 ? 0.272 -8.013 26.383 1.00 98.00 94 LYS A N 1
ATOM 729 C CA . LYS A 1 94 ? -1.138 -8.429 26.290 1.00 98.00 94 LYS A CA 1
ATOM 730 C C . LYS A 1 94 ? -2.016 -7.205 26.030 1.00 98.00 94 LYS A C 1
ATOM 732 O O . LYS A 1 94 ? -1.891 -6.203 26.733 1.00 98.00 94 LYS A O 1
ATOM 737 N N . TYR A 1 95 ? -2.895 -7.301 25.041 1.00 98.19 95 TYR A N 1
ATOM 738 C CA . TYR A 1 95 ? -3.774 -6.213 24.628 1.00 98.19 95 TYR A CA 1
ATOM 739 C C . TYR A 1 95 ? -5.117 -6.783 24.150 1.00 98.19 95 TYR A C 1
ATOM 741 O O . TYR A 1 95 ? -5.101 -7.713 23.345 1.00 98.19 95 TYR A O 1
ATOM 749 N N . PRO A 1 96 ? -6.271 -6.269 24.610 1.00 97.81 96 PRO A N 1
ATOM 750 C CA . PRO A 1 96 ? -7.567 -6.754 24.146 1.00 97.81 96 PRO A CA 1
ATOM 751 C C . PRO A 1 96 ? -7.806 -6.300 22.700 1.00 97.81 96 PRO A C 1
ATOM 753 O O . PRO A 1 96 ? -7.859 -5.102 22.417 1.00 97.81 96 PRO A O 1
ATOM 756 N N . SER A 1 97 ? -7.929 -7.266 21.794 1.00 98.25 97 SER A N 1
ATOM 757 C CA . SER A 1 97 ? -8.161 -7.057 20.361 1.00 98.25 97 SER A CA 1
ATOM 758 C C . SER A 1 97 ? -9.654 -7.218 20.085 1.00 98.25 97 SER A C 1
ATOM 760 O O . SER A 1 97 ? -10.243 -8.221 20.477 1.00 98.25 97 SER A O 1
ATOM 762 N N . GLY A 1 98 ? -10.287 -6.227 19.466 1.00 98.62 98 GLY A N 1
ATOM 763 C CA . GLY A 1 98 ? -11.712 -6.249 19.145 1.00 98.62 98 GLY A CA 1
ATOM 764 C C . GLY A 1 98 ? -12.066 -7.431 18.247 1.00 98.62 98 GLY A C 1
ATOM 765 O O . GLY A 1 98 ? -11.313 -7.774 17.327 1.00 98.62 98 GLY A O 1
ATOM 766 N N . VAL A 1 99 ? -13.207 -8.068 18.519 1.00 98.50 99 VAL A N 1
ATOM 767 C CA . VAL A 1 99 ? -13.660 -9.244 17.762 1.00 98.50 99 VAL A CA 1
ATOM 768 C C . VAL A 1 99 ? -13.822 -8.903 16.282 1.00 98.50 99 VAL A C 1
ATOM 770 O O . VAL A 1 99 ? -13.405 -9.686 15.433 1.00 98.50 99 VAL A O 1
ATOM 773 N N . PHE A 1 100 ? -14.379 -7.743 15.940 1.00 98.62 100 PHE A N 1
ATOM 774 C CA . PHE A 1 100 ? -14.548 -7.329 14.552 1.00 98.62 100 PHE A CA 1
ATOM 775 C C . PHE A 1 100 ? -13.259 -6.737 13.971 1.00 98.62 100 PHE A C 1
ATOM 777 O O . PHE A 1 100 ? -12.705 -7.279 13.009 1.00 98.62 100 PHE A O 1
ATOM 784 N N . ALA A 1 101 ? -12.756 -5.647 14.554 1.00 98.69 101 ALA A N 1
ATOM 785 C CA . ALA A 1 101 ? -11.629 -4.883 14.026 1.00 98.69 101 ALA A CA 1
ATOM 786 C C . ALA A 1 101 ? -10.345 -5.719 13.966 1.00 98.69 101 ALA A C 1
ATOM 788 O O . ALA A 1 101 ? -9.690 -5.791 12.922 1.00 98.69 101 ALA A O 1
ATOM 789 N N . GLY A 1 102 ? -10.028 -6.418 15.058 1.00 98.44 102 GLY A N 1
ATOM 790 C CA . GLY A 1 102 ? -8.861 -7.285 15.142 1.00 98.44 102 GLY A CA 1
ATOM 791 C C . GLY A 1 102 ? -8.925 -8.453 14.163 1.00 98.44 102 GLY A C 1
ATOM 792 O O . GLY A 1 102 ? -7.938 -8.748 13.485 1.00 98.44 102 GLY A O 1
ATOM 793 N N . ARG A 1 103 ? -10.076 -9.130 14.031 1.00 98.31 103 ARG A N 1
ATOM 794 C CA . ARG A 1 103 ? -10.222 -10.233 13.061 1.00 98.31 103 ARG A CA 1
ATOM 795 C C . ARG A 1 103 ? -10.154 -9.745 11.617 1.00 98.31 103 ARG A C 1
ATOM 797 O O . ARG A 1 103 ? -9.476 -10.396 10.823 1.00 98.31 103 ARG A O 1
ATOM 804 N N . LEU A 1 104 ? -10.773 -8.609 11.286 1.00 98.75 104 LEU A N 1
ATOM 805 C CA . LEU A 1 104 ? -10.687 -8.012 9.950 1.00 98.75 104 LEU A CA 1
ATOM 806 C C . LEU A 1 104 ? -9.233 -7.690 9.584 1.00 98.75 104 LEU A C 1
ATOM 808 O O . LEU A 1 104 ? -8.747 -8.106 8.534 1.00 98.75 104 LEU A O 1
ATOM 812 N N . ARG A 1 105 ? -8.505 -7.022 10.481 1.00 98.69 105 ARG A N 1
ATOM 813 C CA . ARG A 1 105 ? -7.091 -6.686 10.285 1.00 98.69 105 ARG A CA 1
ATOM 814 C C . ARG A 1 105 ? -6.219 -7.939 10.152 1.00 98.69 105 ARG A C 1
ATOM 816 O O . ARG A 1 105 ? -5.397 -8.007 9.239 1.00 98.69 105 ARG A O 1
ATOM 823 N N . LYS A 1 106 ? -6.433 -8.971 10.984 1.00 97.69 106 LYS A N 1
ATOM 824 C CA . LYS A 1 106 ? -5.775 -10.292 10.843 1.00 97.69 106 LYS A CA 1
ATOM 825 C C . LYS A 1 106 ? -6.073 -10.924 9.481 1.00 97.69 106 LYS A C 1
ATOM 827 O O . LYS A 1 106 ? -5.160 -11.452 8.857 1.00 97.69 106 LYS A O 1
ATOM 832 N N . PHE A 1 107 ? -7.320 -10.884 9.016 1.00 97.50 107 PHE A N 1
ATOM 833 C CA . PHE A 1 107 ? -7.711 -11.446 7.721 1.00 97.50 107 PHE A CA 1
ATOM 834 C C . PHE A 1 107 ? -7.004 -10.743 6.555 1.00 97.50 107 PHE A C 1
ATOM 836 O O . PHE A 1 107 ? -6.392 -11.417 5.731 1.00 97.50 107 PHE A O 1
ATOM 843 N N . LEU A 1 108 ? -6.991 -9.407 6.540 1.00 98.31 108 LEU A N 1
ATOM 844 C CA . LEU A 1 108 ? -6.304 -8.619 5.508 1.00 98.31 108 LEU A CA 1
ATOM 845 C C . LEU A 1 108 ? -4.790 -8.852 5.519 1.00 98.31 108 LEU A C 1
ATOM 847 O O . LEU A 1 108 ? -4.176 -9.017 4.468 1.00 98.31 108 LEU A O 1
ATOM 851 N N . PHE A 1 109 ? -4.177 -8.946 6.704 1.00 97.69 109 PH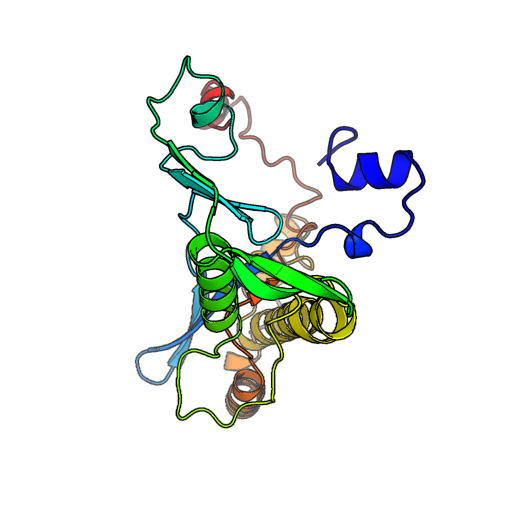E A N 1
ATOM 852 C CA . PHE A 1 109 ? -2.765 -9.317 6.809 1.00 97.69 109 PHE A CA 1
ATOM 853 C C . PHE A 1 109 ? -2.513 -10.711 6.240 1.00 97.69 109 PHE A C 1
ATOM 855 O O . PHE A 1 109 ? -1.552 -10.886 5.497 1.00 97.69 109 PHE A O 1
ATOM 862 N N . LYS A 1 110 ? -3.381 -11.694 6.519 1.00 95.44 110 LYS A N 1
ATOM 863 C CA . LYS A 1 110 ? -3.259 -13.019 5.898 1.00 95.44 110 LYS A CA 1
ATOM 864 C C . LYS A 1 110 ? -3.357 -12.934 4.384 1.00 95.44 110 LYS A C 1
ATOM 866 O O . LYS A 1 110 ? -2.534 -13.532 3.709 1.00 95.44 110 LYS A O 1
ATOM 871 N N . GLU A 1 111 ? -4.319 -12.200 3.845 1.00 95.38 111 GLU A N 1
ATOM 872 C CA . GLU A 1 111 ? -4.475 -12.042 2.399 1.00 95.38 111 GLU A CA 1
ATOM 873 C C . GLU A 1 111 ? -3.223 -11.432 1.755 1.00 95.38 111 GLU A C 1
ATOM 875 O O . GLU A 1 111 ? -2.626 -12.016 0.850 1.00 95.38 111 GLU A O 1
ATOM 880 N N . HIS A 1 112 ? -2.781 -10.278 2.252 1.00 96.62 112 HIS A N 1
ATOM 881 C CA . HIS A 1 112 ? -1.678 -9.526 1.653 1.00 96.62 112 HIS A CA 1
ATOM 882 C C . HIS A 1 112 ? -0.323 -10.211 1.835 1.00 96.62 112 HIS A C 1
ATOM 884 O O . HIS A 1 112 ? 0.561 -10.033 0.998 1.00 96.62 112 HIS A O 1
ATOM 890 N N . LEU A 1 113 ? -0.175 -11.029 2.879 1.00 94.94 113 LEU A N 1
ATOM 891 C CA . LEU A 1 113 ? 1.014 -11.839 3.135 1.00 94.94 113 LEU A CA 1
ATOM 892 C C . LEU A 1 113 ? 0.910 -13.258 2.558 1.00 94.94 113 LEU A C 1
ATOM 894 O O . LEU A 1 113 ? 1.825 -14.041 2.771 1.00 94.94 113 LEU A O 1
ATOM 898 N N . GLY A 1 114 ? -0.157 -13.619 1.833 1.00 92.88 114 GLY A N 1
ATOM 899 C CA . GLY A 1 114 ? -0.286 -14.944 1.204 1.00 92.88 114 GLY A CA 1
ATOM 900 C C . GLY A 1 114 ? -0.514 -16.103 2.187 1.00 92.88 114 GLY A C 1
ATOM 901 O O . GLY A 1 114 ? -0.094 -17.226 1.939 1.00 92.88 114 GLY A O 1
ATOM 902 N N . LEU A 1 115 ? -1.166 -15.840 3.320 1.00 91.81 115 LEU A N 1
ATOM 903 C CA . LEU A 1 115 ? -1.439 -16.781 4.417 1.00 91.81 115 LEU A CA 1
ATOM 904 C C . LEU A 1 115 ? -2.887 -17.297 4.432 1.00 91.81 115 LEU A C 1
ATOM 906 O O . LEU A 1 115 ? -3.340 -17.840 5.446 1.00 91.81 115 LEU A O 1
ATOM 910 N N . LEU A 1 116 ? -3.626 -17.155 3.326 1.00 90.12 116 LEU A N 1
ATOM 911 C CA . LEU A 1 116 ? -4.970 -17.728 3.184 1.00 90.12 116 LEU A CA 1
ATOM 912 C C . LEU A 1 116 ? -4.966 -19.179 2.666 1.00 90.12 116 LEU A C 1
ATOM 914 O O . LEU A 1 116 ? -5.725 -19.975 3.201 1.00 90.12 116 LEU A O 1
ATOM 918 N N . ASP A 1 117 ? -4.066 -19.557 1.749 1.00 81.94 117 ASP A N 1
ATOM 919 C CA . ASP A 1 117 ? -3.965 -20.919 1.175 1.00 81.94 117 ASP A CA 1
ATOM 920 C C . ASP A 1 117 ? -3.351 -21.992 2.117 1.00 81.94 117 ASP A C 1
ATOM 922 O O . ASP A 1 117 ? -2.125 -21.994 2.294 1.00 81.94 117 ASP A O 1
ATOM 926 N N . PRO A 1 118 ? -4.153 -22.873 2.742 1.00 69.94 118 PRO A N 1
ATOM 927 C CA . PRO A 1 118 ? -3.696 -23.803 3.776 1.00 69.94 118 PRO A CA 1
ATOM 928 C C . PRO A 1 118 ? -2.579 -24.763 3.335 1.00 69.94 118 PRO A C 1
ATOM 930 O O . PRO A 1 118 ? -1.863 -25.242 4.213 1.00 69.94 118 PRO A O 1
ATOM 933 N N . ASP A 1 119 ? -2.399 -24.991 2.030 1.00 62.25 119 ASP A N 1
ATOM 934 C CA . ASP A 1 119 ? -1.466 -25.984 1.482 1.00 62.25 119 ASP A CA 1
ATOM 935 C C . ASP A 1 119 ? -0.077 -25.414 1.139 1.00 62.25 119 ASP A C 1
ATOM 937 O O . ASP A 1 119 ? 0.834 -26.154 0.767 1.00 62.25 119 ASP A O 1
ATOM 941 N N . ALA A 1 120 ? 0.131 -24.102 1.288 1.00 62.91 120 ALA A N 1
ATOM 942 C CA . ALA A 1 120 ? 1.437 -23.493 1.051 1.00 62.91 120 ALA A CA 1
ATOM 943 C C . ALA A 1 120 ? 2.455 -23.890 2.144 1.00 62.91 120 ALA A C 1
ATOM 945 O O . ALA A 1 120 ? 2.176 -23.761 3.340 1.00 62.91 120 ALA A O 1
ATOM 946 N N . GLU A 1 121 ? 3.669 -24.300 1.751 1.00 60.75 121 GLU A N 1
ATOM 947 C CA . GLU A 1 121 ? 4.818 -24.435 2.660 1.00 60.75 121 GLU A CA 1
ATOM 948 C C . GLU A 1 121 ? 5.144 -23.059 3.265 1.00 60.75 121 GLU A C 1
ATOM 950 O O . GLU A 1 121 ? 5.763 -22.199 2.637 1.00 60.75 121 GLU A O 1
ATOM 955 N N . ARG A 1 122 ? 4.653 -22.797 4.479 1.00 62.03 122 ARG A N 1
ATOM 956 C CA . ARG A 1 122 ? 4.653 -21.450 5.063 1.00 62.03 122 ARG A CA 1
ATOM 957 C C . ARG A 1 122 ? 5.751 -21.265 6.095 1.00 62.03 122 ARG A C 1
ATOM 959 O O . ARG A 1 122 ? 5.878 -22.042 7.040 1.00 62.03 122 ARG A O 1
ATOM 966 N N . MET A 1 123 ? 6.452 -20.135 6.000 1.00 66.38 123 MET A N 1
ATOM 967 C CA . MET A 1 123 ? 7.148 -19.580 7.160 1.00 66.38 123 MET A CA 1
ATOM 968 C C . MET A 1 123 ? 6.113 -19.225 8.247 1.00 66.38 123 MET A C 1
ATOM 970 O O . MET A 1 123 ? 5.064 -18.662 7.920 1.00 66.38 123 MET A O 1
ATOM 974 N N . PRO A 1 124 ? 6.381 -19.506 9.536 1.00 77.00 124 PRO A N 1
ATOM 975 C CA . PRO A 1 124 ? 5.495 -19.108 10.624 1.00 77.00 124 PRO A CA 1
ATOM 976 C C . PRO A 1 124 ? 5.510 -17.579 10.766 1.00 77.00 124 PRO A C 1
ATOM 978 O O . PRO A 1 124 ? 6.420 -17.004 11.361 1.00 77.00 124 PRO A O 1
ATOM 981 N N . ILE A 1 125 ? 4.514 -16.915 10.180 1.00 86.00 125 ILE A N 1
ATOM 982 C CA . ILE A 1 125 ? 4.344 -15.460 10.245 1.00 86.00 125 ILE A CA 1
ATOM 983 C C . ILE A 1 125 ? 3.330 -15.141 11.345 1.00 86.00 125 ILE A C 1
ATOM 985 O O . ILE A 1 125 ? 2.144 -15.463 11.237 1.00 86.00 125 ILE A O 1
ATOM 989 N N . ASP A 1 126 ? 3.810 -14.512 12.415 1.00 91.56 126 ASP A N 1
ATOM 990 C CA . ASP A 1 126 ? 2.978 -14.056 13.524 1.00 91.56 126 ASP A CA 1
ATOM 991 C C . ASP A 1 126 ? 2.375 -12.690 13.196 1.00 91.56 126 ASP A C 1
ATOM 993 O O . ASP A 1 126 ? 3.053 -11.668 13.204 1.00 91.56 126 ASP A O 1
ATOM 997 N N . ILE A 1 127 ? 1.079 -12.691 12.899 1.00 95.00 127 ILE A N 1
ATOM 998 C CA . ILE A 1 127 ? 0.302 -11.488 12.582 1.00 95.00 127 ILE A CA 1
ATOM 999 C C . ILE A 1 127 ? -0.510 -10.979 13.779 1.00 95.00 127 ILE A C 1
ATOM 1001 O O . ILE A 1 127 ? -1.391 -10.136 13.605 1.00 95.00 127 ILE A O 1
ATOM 1005 N N . ILE A 1 128 ? -0.341 -11.555 14.973 1.00 95.94 128 ILE A N 1
ATOM 1006 C CA . ILE A 1 128 ? -1.176 -11.202 16.130 1.00 95.94 128 ILE A CA 1
ATOM 1007 C C . ILE A 1 128 ? -0.831 -9.797 16.616 1.00 95.94 128 ILE A C 1
ATOM 1009 O O . ILE A 1 128 ? -1.753 -9.037 16.898 1.00 95.94 128 ILE A O 1
ATOM 1013 N N . ASP A 1 129 ? 0.461 -9.472 16.688 1.00 97.81 129 ASP A N 1
ATOM 1014 C CA . ASP A 1 129 ? 0.967 -8.171 17.127 1.00 97.81 129 ASP A CA 1
ATOM 1015 C C . ASP A 1 129 ? 1.349 -7.307 15.913 1.00 97.81 129 ASP A C 1
ATOM 1017 O O . ASP A 1 129 ? 2.357 -7.588 15.262 1.00 97.81 129 ASP A O 1
ATOM 1021 N N . PRO A 1 130 ? 0.554 -6.279 15.565 1.00 97.25 130 PRO A N 1
ATOM 1022 C CA . PRO A 1 130 ? 0.755 -5.525 14.332 1.00 97.25 130 PRO A CA 1
ATOM 1023 C C . PRO A 1 130 ? 1.877 -4.478 14.415 1.00 97.25 130 PRO A C 1
ATOM 1025 O O . PRO A 1 130 ? 2.229 -3.908 13.385 1.00 97.25 130 PRO A O 1
ATOM 1028 N N . VAL A 1 131 ? 2.419 -4.197 15.608 1.00 97.62 131 VAL A N 1
ATOM 1029 C CA . VAL A 1 131 ? 3.360 -3.078 15.832 1.00 97.62 131 VAL A CA 1
ATOM 1030 C C . VAL A 1 131 ? 4.710 -3.506 16.397 1.00 97.62 131 VAL A C 1
ATOM 1032 O O . VAL A 1 131 ? 5.610 -2.678 16.517 1.00 97.62 131 VAL A O 1
ATOM 1035 N N . VAL A 1 132 ? 4.877 -4.777 16.769 1.00 97.50 132 VAL A N 1
ATOM 1036 C CA . VAL A 1 132 ? 6.185 -5.283 17.194 1.00 97.50 132 VAL A CA 1
ATOM 1037 C C . VAL A 1 132 ? 7.180 -5.227 16.031 1.00 97.50 132 VAL A C 1
ATOM 1039 O O . VAL A 1 132 ? 6.853 -5.585 14.899 1.00 97.50 132 VAL A O 1
ATOM 1042 N N . ASP A 1 133 ? 8.415 -4.818 16.318 1.00 97.00 133 ASP A N 1
ATOM 1043 C CA . ASP A 1 133 ? 9.479 -4.632 15.320 1.00 97.00 133 ASP A CA 1
ATOM 1044 C C . ASP A 1 133 ? 9.713 -5.875 14.441 1.00 97.00 133 ASP A C 1
ATOM 1046 O O . ASP A 1 133 ? 9.833 -5.782 13.216 1.00 97.00 133 ASP A O 1
ATOM 1050 N N . GLN A 1 134 ? 9.668 -7.061 15.058 1.00 96.06 134 GLN A N 1
ATOM 1051 C CA . GLN A 1 134 ? 9.796 -8.340 14.361 1.00 96.06 134 GLN A CA 1
ATOM 1052 C C . GLN A 1 134 ? 8.760 -8.501 13.237 1.00 96.06 134 GLN A C 1
ATOM 1054 O O . GLN A 1 134 ? 9.090 -9.046 12.184 1.00 96.06 134 GLN A O 1
ATOM 1059 N N . PHE A 1 135 ? 7.529 -8.028 13.444 1.00 96.62 135 PHE A N 1
ATOM 1060 C CA . PHE A 1 135 ? 6.495 -8.040 12.417 1.00 96.62 135 PHE A CA 1
ATOM 1061 C C . PHE A 1 135 ? 6.670 -6.862 11.453 1.00 96.62 135 PHE A C 1
ATOM 1063 O O . PHE A 1 135 ? 6.774 -7.072 10.245 1.00 96.62 135 PHE A O 1
ATOM 1070 N N . TRP A 1 136 ? 6.755 -5.632 11.965 1.00 96.81 136 TRP A N 1
ATOM 1071 C CA . TRP A 1 136 ? 6.788 -4.416 11.147 1.00 96.81 136 TRP A CA 1
ATOM 1072 C C . TRP A 1 136 ? 7.999 -4.357 10.203 1.00 96.81 136 TRP A C 1
ATOM 1074 O O . TRP A 1 136 ? 7.851 -4.271 8.981 1.00 96.81 136 TRP A O 1
ATOM 1084 N N . ASN A 1 137 ? 9.208 -4.448 10.758 1.00 96.62 137 ASN A N 1
ATOM 1085 C CA . ASN A 1 137 ? 10.452 -4.382 9.997 1.00 96.62 137 ASN A CA 1
ATOM 1086 C C . ASN A 1 137 ? 10.849 -5.770 9.471 1.00 96.62 137 ASN A C 1
ATOM 1088 O O . ASN A 1 137 ? 11.192 -5.916 8.295 1.00 96.62 137 ASN A O 1
ATOM 1092 N N . GLY A 1 138 ? 10.758 -6.803 10.315 1.00 94.56 138 GLY A N 1
ATOM 1093 C CA . GLY A 1 138 ? 11.235 -8.152 9.989 1.00 94.56 138 GLY A CA 1
ATOM 1094 C C . GLY A 1 138 ? 10.369 -8.933 8.994 1.00 94.56 138 GLY A C 1
ATOM 1095 O O . GLY A 1 138 ? 10.881 -9.838 8.326 1.00 94.56 138 GLY A O 1
ATOM 1096 N N . MET A 1 139 ? 9.084 -8.585 8.864 1.00 94.75 139 MET A N 1
ATOM 1097 C CA . MET A 1 139 ? 8.140 -9.278 7.979 1.00 94.75 139 MET A CA 1
ATOM 1098 C C . MET A 1 139 ? 7.495 -8.317 6.981 1.00 94.75 139 MET A C 1
ATOM 1100 O O . MET A 1 139 ? 7.772 -8.417 5.791 1.00 94.75 139 MET A O 1
ATOM 1104 N N . TRP A 1 140 ? 6.679 -7.369 7.441 1.00 97.44 140 TRP A N 1
ATOM 1105 C CA . TRP A 1 140 ? 5.854 -6.512 6.587 1.00 97.44 140 TRP A CA 1
ATOM 1106 C C . TRP A 1 140 ? 6.688 -5.705 5.580 1.00 97.44 140 TRP A C 1
ATOM 1108 O O . TRP A 1 140 ? 6.567 -5.909 4.368 1.00 97.44 140 TRP A O 1
ATOM 1118 N N . LYS A 1 141 ? 7.603 -4.855 6.066 1.00 97.75 141 LYS A N 1
ATOM 1119 C CA . LYS A 1 141 ? 8.485 -4.051 5.201 1.00 97.75 141 LYS A CA 1
ATOM 1120 C C . LYS A 1 141 ? 9.436 -4.929 4.392 1.00 97.75 141 LYS A C 1
ATOM 1122 O O . LYS A 1 141 ? 9.538 -4.758 3.183 1.00 97.75 141 LYS A O 1
ATOM 1127 N N . ARG A 1 142 ? 10.070 -5.925 5.021 1.00 96.81 142 ARG A N 1
ATOM 1128 C CA . ARG A 1 142 ? 11.000 -6.836 4.335 1.00 96.81 142 ARG A CA 1
ATOM 1129 C C . ARG A 1 142 ? 10.355 -7.566 3.154 1.00 96.81 142 ARG A C 1
ATOM 1131 O O . ARG A 1 142 ? 10.975 -7.665 2.096 1.00 96.81 142 ARG A O 1
ATOM 1138 N N . PHE A 1 143 ? 9.145 -8.101 3.320 1.00 96.69 143 PHE A N 1
ATOM 1139 C CA . PHE A 1 143 ? 8.446 -8.797 2.239 1.00 96.69 143 PHE A CA 1
ATOM 1140 C C . PHE A 1 143 ? 8.029 -7.839 1.133 1.00 96.69 143 PHE A C 1
ATOM 1142 O O . PHE A 1 143 ? 8.246 -8.158 -0.032 1.00 96.69 143 PHE A O 1
ATOM 1149 N N . SER A 1 144 ? 7.528 -6.658 1.489 1.00 98.12 144 SER A N 1
ATOM 1150 C CA . SER A 1 144 ? 7.196 -5.609 0.527 1.00 98.12 144 SER A CA 1
ATOM 1151 C C . SER A 1 144 ? 8.395 -5.211 -0.344 1.00 98.12 144 SER A C 1
ATOM 1153 O O . SER A 1 144 ? 8.315 -5.258 -1.574 1.00 98.12 144 SER A O 1
ATOM 1155 N N . THR A 1 145 ? 9.542 -4.912 0.274 1.00 98.12 145 THR A N 1
ATOM 1156 C CA . THR A 1 145 ? 10.770 -4.533 -0.441 1.00 98.12 145 THR A CA 1
ATOM 1157 C C . THR A 1 145 ? 11.283 -5.669 -1.318 1.00 98.12 145 THR A C 1
ATOM 1159 O O . THR A 1 145 ? 11.501 -5.471 -2.512 1.00 98.12 145 THR A O 1
ATOM 1162 N N . ARG A 1 146 ? 11.370 -6.893 -0.779 1.00 97.88 146 ARG A N 1
ATOM 1163 C CA . ARG A 1 146 ? 11.795 -8.069 -1.556 1.00 97.88 146 ARG A CA 1
ATOM 1164 C C . ARG A 1 146 ? 10.887 -8.323 -2.760 1.00 97.88 146 ARG A C 1
ATOM 1166 O O . ARG A 1 146 ? 11.378 -8.605 -3.850 1.00 97.88 146 ARG A O 1
ATOM 1173 N N . ASN A 1 147 ? 9.570 -8.244 -2.574 1.00 98.25 147 ASN A N 1
ATOM 1174 C CA . ASN A 1 147 ? 8.623 -8.453 -3.663 1.00 98.25 147 ASN A CA 1
ATOM 1175 C C . ASN A 1 147 ? 8.787 -7.381 -4.746 1.00 98.25 147 ASN A C 1
ATOM 1177 O O . ASN A 1 147 ? 8.789 -7.709 -5.929 1.00 98.25 147 ASN A O 1
ATOM 1181 N N . THR A 1 148 ? 8.974 -6.121 -4.346 1.00 98.44 148 THR A N 1
ATOM 1182 C CA . THR A 1 148 ? 9.218 -4.996 -5.264 1.00 98.44 148 THR A CA 1
ATOM 1183 C C . THR A 1 148 ? 10.459 -5.234 -6.113 1.00 98.44 148 THR A C 1
ATOM 1185 O O . THR A 1 148 ? 10.388 -5.145 -7.334 1.00 98.44 148 THR A O 1
ATOM 1188 N N . GLU A 1 149 ? 11.575 -5.617 -5.487 1.00 97.69 149 GLU A N 1
ATOM 1189 C CA . GLU A 1 149 ? 12.831 -5.923 -6.181 1.00 97.69 149 GLU A CA 1
ATOM 1190 C C . GLU A 1 149 ? 12.665 -7.055 -7.199 1.00 97.69 149 GLU A C 1
ATOM 1192 O O . GLU A 1 149 ? 13.125 -6.940 -8.336 1.00 97.69 149 GLU A O 1
ATOM 1197 N N . ILE A 1 150 ? 11.974 -8.134 -6.813 1.00 97.94 150 ILE A N 1
ATOM 1198 C CA . ILE A 1 150 ? 11.710 -9.269 -7.703 1.00 97.94 150 ILE A CA 1
ATOM 1199 C C . ILE A 1 150 ? 10.823 -8.842 -8.877 1.00 97.94 150 ILE A C 1
ATOM 1201 O O . ILE A 1 150 ? 11.150 -9.164 -10.017 1.00 97.94 150 ILE A O 1
ATOM 1205 N N . TYR A 1 151 ? 9.728 -8.113 -8.641 1.00 98.12 151 TYR A N 1
ATOM 1206 C CA . TYR A 1 151 ? 8.848 -7.662 -9.724 1.00 98.12 151 TYR A CA 1
ATOM 1207 C C . TYR A 1 151 ? 9.557 -6.691 -10.683 1.00 98.12 151 TYR A C 1
ATOM 1209 O O . TYR A 1 151 ? 9.432 -6.836 -11.903 1.00 98.12 151 TYR A O 1
ATOM 1217 N N . ASP A 1 152 ? 10.346 -5.754 -10.152 1.00 95.56 152 ASP A N 1
ATOM 1218 C CA . ASP A 1 152 ? 11.132 -4.803 -10.942 1.00 95.56 152 ASP A CA 1
ATOM 1219 C C . ASP A 1 152 ? 12.195 -5.495 -11.801 1.00 95.56 152 ASP A C 1
ATOM 1221 O O . ASP A 1 152 ? 12.449 -5.071 -12.928 1.00 95.56 152 ASP A O 1
ATOM 1225 N N . GLU A 1 153 ? 12.832 -6.547 -11.290 1.00 94.69 153 GLU A N 1
ATOM 1226 C CA . GLU A 1 153 ? 13.837 -7.311 -12.032 1.00 94.69 153 GLU A CA 1
ATOM 1227 C C . GLU A 1 153 ? 13.201 -8.237 -13.074 1.00 94.69 153 GLU A C 1
ATOM 1229 O O . GLU A 1 153 ? 13.592 -8.231 -14.245 1.00 94.69 153 GLU A O 1
ATOM 1234 N N . VAL A 1 154 ? 12.196 -9.014 -12.661 1.00 96.81 154 VAL A N 1
ATOM 1235 C CA . VAL A 1 154 ? 11.564 -10.038 -13.503 1.00 96.81 154 VAL A CA 1
ATOM 1236 C C . VAL A 1 154 ? 10.761 -9.415 -14.634 1.00 96.81 154 VAL A C 1
ATOM 1238 O O . VAL A 1 154 ? 10.861 -9.886 -15.765 1.00 96.81 154 VAL A O 1
ATOM 1241 N N . PHE A 1 155 ? 9.993 -8.360 -14.355 1.00 95.88 155 PHE A N 1
ATOM 1242 C CA . PHE A 1 155 ? 9.038 -7.797 -15.314 1.00 95.88 155 PHE A CA 1
ATOM 1243 C C . PHE A 1 155 ? 9.354 -6.369 -15.757 1.00 95.88 155 PHE A C 1
ATOM 1245 O O . PHE A 1 155 ? 8.753 -5.912 -16.729 1.00 95.88 155 PHE A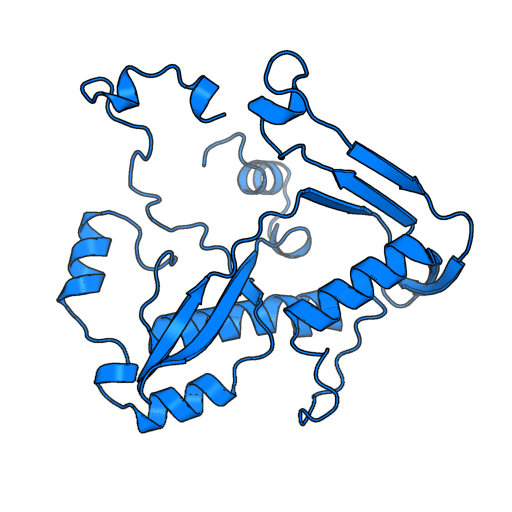 O 1
ATOM 1252 N N . LYS A 1 156 ? 10.263 -5.655 -15.076 1.00 94.19 156 LYS A N 1
ATOM 1253 C CA . LYS A 1 156 ? 10.478 -4.210 -15.277 1.00 94.19 156 LYS A CA 1
ATOM 1254 C C . LYS A 1 156 ? 9.176 -3.408 -15.196 1.00 94.19 156 LYS A C 1
ATOM 1256 O O . LYS A 1 156 ? 8.870 -2.584 -16.061 1.00 94.19 156 LYS A O 1
ATOM 1261 N N . CYS A 1 157 ? 8.375 -3.682 -14.168 1.00 92.19 157 CYS A N 1
ATOM 1262 C CA . CYS A 1 157 ? 7.095 -3.015 -13.989 1.00 92.19 157 CYS A CA 1
ATOM 1263 C C . CYS A 1 157 ? 7.244 -1.515 -13.691 1.00 92.19 157 CYS A C 1
ATOM 1265 O O . CYS A 1 157 ? 8.240 -1.041 -13.146 1.00 92.19 157 CYS A O 1
ATOM 1267 N N . ILE A 1 158 ? 6.202 -0.768 -14.054 1.00 94.00 158 ILE A N 1
ATOM 1268 C CA . ILE A 1 158 ? 5.991 0.617 -13.637 1.00 94.00 158 ILE A CA 1
ATOM 1269 C C . ILE A 1 158 ? 4.741 0.687 -12.749 1.00 94.00 158 ILE A C 1
ATOM 1271 O O . ILE A 1 158 ? 3.831 -0.132 -12.921 1.00 94.00 158 ILE A O 1
ATOM 1275 N N . PRO A 1 159 ? 4.656 1.659 -11.827 1.00 96.25 159 PRO A N 1
ATOM 1276 C CA . PRO A 1 159 ? 5.688 2.641 -11.457 1.00 96.25 159 PRO A CA 1
ATOM 1277 C C . PRO A 1 159 ? 6.856 2.027 -10.651 1.00 96.25 159 PRO A C 1
ATOM 1279 O O . PRO A 1 159 ? 6.665 1.003 -10.008 1.00 96.25 159 PRO A O 1
ATOM 1282 N N . ASN A 1 160 ? 8.040 2.662 -10.658 1.00 94.62 160 ASN A N 1
ATOM 1283 C CA . ASN A 1 160 ? 9.186 2.306 -9.796 1.00 94.62 160 ASN A CA 1
ATOM 1284 C C . ASN A 1 160 ? 10.113 3.513 -9.515 1.00 94.62 160 ASN A C 1
ATOM 1286 O O . ASN A 1 160 ? 10.104 4.500 -10.252 1.00 94.62 160 ASN A O 1
ATOM 1290 N N . ASP A 1 161 ? 10.954 3.435 -8.479 1.00 95.88 161 ASP A N 1
ATOM 1291 C CA . ASP A 1 161 ? 11.794 4.562 -8.024 1.00 95.88 161 ASP A CA 1
ATOM 1292 C C . ASP A 1 161 ? 13.063 4.817 -8.860 1.00 95.88 161 ASP A C 1
ATOM 1294 O O . ASP A 1 161 ? 13.717 5.859 -8.712 1.00 95.88 161 ASP A O 1
ATOM 1298 N N . LYS A 1 162 ? 13.399 3.909 -9.787 1.00 93.38 162 LYS A N 1
ATOM 1299 C CA . LYS A 1 162 ? 14.510 4.088 -10.740 1.00 93.38 162 LYS A CA 1
ATOM 1300 C C . LYS A 1 162 ? 14.133 5.089 -11.839 1.00 93.38 162 LYS A C 1
ATOM 1302 O O . LYS A 1 162 ? 14.998 5.783 -12.375 1.00 93.38 162 LYS A O 1
ATOM 1307 N N . VAL A 1 163 ? 12.841 5.210 -12.154 1.00 95.31 163 VAL A N 1
ATOM 1308 C CA . VAL A 1 163 ? 12.321 6.080 -13.217 1.00 95.31 163 VAL A CA 1
ATOM 1309 C C . VAL A 1 163 ? 11.850 7.421 -12.649 1.00 95.31 163 VAL A C 1
ATOM 1311 O O . VAL A 1 163 ? 10.716 7.576 -12.205 1.00 95.31 163 VAL A O 1
ATOM 1314 N N . LYS A 1 164 ? 12.719 8.437 -12.706 1.00 96.88 164 LYS A N 1
ATOM 1315 C CA . LYS A 1 164 ? 12.456 9.762 -12.107 1.00 96.88 164 LYS A CA 1
ATOM 1316 C C . LYS A 1 164 ? 11.932 10.823 -13.080 1.00 96.88 164 LYS A C 1
ATOM 1318 O O . LYS A 1 164 ? 11.535 11.897 -12.636 1.00 96.88 164 LYS A O 1
ATOM 1323 N N . SER A 1 165 ? 11.925 10.546 -14.383 1.00 97.31 165 SER A N 1
ATOM 1324 C CA . SER A 1 165 ? 11.478 11.465 -15.443 1.00 97.31 165 SER A CA 1
ATOM 1325 C C . SER A 1 165 ? 10.883 10.713 -16.635 1.00 97.31 165 SER A C 1
ATOM 1327 O O . SER A 1 165 ? 11.144 9.519 -16.804 1.00 97.31 165 SER A O 1
ATOM 1329 N N . PHE A 1 166 ? 10.138 11.397 -17.507 1.00 95.75 166 PHE A N 1
ATOM 1330 C CA . PHE A 1 166 ? 9.623 10.802 -18.748 1.00 95.75 166 PHE A CA 1
ATOM 1331 C C . PHE A 1 166 ? 10.753 10.418 -19.709 1.00 95.75 166 PHE A C 1
ATOM 1333 O O . PHE A 1 166 ? 10.652 9.427 -20.431 1.00 95.75 166 PHE A O 1
ATOM 1340 N N . ALA A 1 167 ? 11.859 11.168 -19.698 1.00 95.12 167 ALA A N 1
ATOM 1341 C CA . ALA A 1 167 ? 13.058 10.801 -20.445 1.00 95.12 167 ALA A CA 1
ATOM 1342 C C . ALA A 1 167 ? 13.692 9.510 -19.900 1.00 95.12 167 ALA A C 1
ATOM 1344 O O . ALA A 1 167 ? 14.098 8.656 -20.685 1.00 95.12 167 ALA A O 1
ATOM 1345 N N . ASN A 1 168 ? 13.741 9.337 -18.571 1.00 93.69 168 ASN A N 1
ATOM 1346 C CA . ASN A 1 168 ? 14.189 8.084 -17.961 1.00 93.69 168 ASN A CA 1
ATOM 1347 C C . ASN A 1 168 ? 13.227 6.932 -18.256 1.00 93.69 168 ASN A C 1
ATOM 1349 O O . ASN A 1 168 ? 13.697 5.823 -18.467 1.00 93.69 168 ASN A O 1
ATOM 1353 N N . LEU A 1 169 ? 11.917 7.187 -18.313 1.00 94.38 169 LEU A N 1
ATOM 1354 C CA . LEU A 1 169 ? 10.918 6.165 -18.627 1.00 94.38 169 LEU A CA 1
ATOM 1355 C C . LEU A 1 169 ? 11.121 5.586 -20.030 1.00 94.38 169 LEU A C 1
ATOM 1357 O O . LEU A 1 169 ? 11.164 4.368 -20.171 1.00 94.38 169 LEU A O 1
ATOM 1361 N N . ARG A 1 170 ? 11.308 6.445 -21.043 1.00 92.69 170 ARG A N 1
ATOM 1362 C CA . ARG A 1 170 ? 11.576 5.999 -22.422 1.00 92.69 170 ARG A CA 1
ATOM 1363 C C . ARG A 1 170 ? 12.824 5.122 -22.495 1.00 92.69 170 ARG A C 1
ATOM 1365 O O . ARG A 1 170 ? 12.747 3.989 -22.949 1.00 92.69 170 ARG A O 1
ATOM 1372 N N . LYS A 1 171 ? 13.934 5.592 -21.918 1.00 92.06 171 LYS A N 1
ATOM 1373 C CA . LYS A 1 171 ? 15.178 4.810 -21.836 1.00 92.06 171 LYS A CA 1
ATOM 1374 C C . LYS A 1 171 ? 14.989 3.482 -21.107 1.00 92.06 171 LYS A C 1
ATOM 1376 O O . LYS A 1 171 ? 15.429 2.446 -21.584 1.00 92.06 171 LYS A O 1
ATOM 1381 N N . TYR A 1 172 ? 14.281 3.496 -19.979 1.00 90.56 172 TYR A N 1
ATOM 1382 C CA . TYR A 1 172 ? 14.002 2.293 -19.201 1.00 90.56 172 TYR A CA 1
ATOM 1383 C C . TYR A 1 172 ? 13.201 1.255 -19.998 1.00 90.56 172 TYR A C 1
ATOM 1385 O O . TYR A 1 172 ? 13.415 0.061 -19.806 1.00 90.56 172 TYR A O 1
ATOM 1393 N N . GLN A 1 173 ? 12.315 1.683 -20.900 1.00 88.12 173 GLN A N 1
ATOM 1394 C CA . GLN A 1 173 ? 11.543 0.794 -21.774 1.00 88.12 173 GLN A CA 1
ATOM 1395 C C . GLN A 1 173 ? 12.336 0.304 -23.001 1.00 88.12 173 GLN A C 1
ATOM 1397 O O . GLN A 1 173 ? 12.037 -0.777 -23.505 1.00 88.12 173 GLN A O 1
ATOM 1402 N N . GLU A 1 174 ? 13.332 1.066 -23.464 1.00 87.19 174 GLU A N 1
ATOM 1403 C CA . GLU A 1 174 ? 14.083 0.809 -24.704 1.00 87.19 174 GLU A CA 1
ATOM 1404 C C . GLU A 1 174 ? 15.418 0.067 -24.499 1.00 87.19 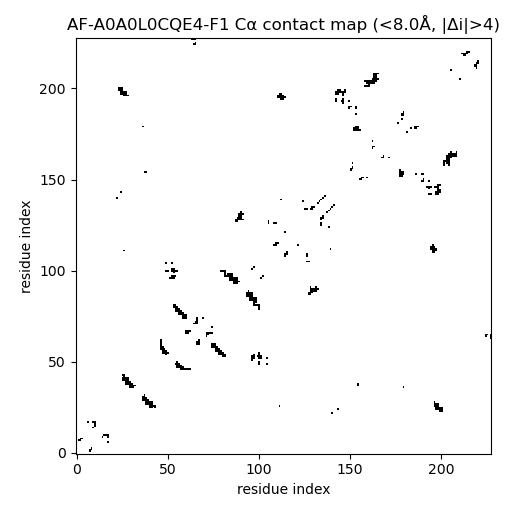174 GLU A C 1
ATOM 1406 O O . GLU A 1 174 ? 15.763 -0.787 -25.311 1.00 87.19 174 GLU A O 1
ATOM 1411 N N . GLU A 1 175 ? 16.183 0.384 -23.448 1.00 79.56 175 GLU A N 1
ATOM 1412 C CA . GLU A 1 175 ? 17.611 0.022 -23.367 1.00 79.56 175 GLU A CA 1
ATOM 1413 C C . GLU A 1 175 ? 17.869 -1.410 -22.862 1.00 79.56 175 GLU A C 1
ATOM 1415 O O . GLU A 1 175 ? 18.843 -2.030 -23.282 1.00 79.56 175 GLU A O 1
ATOM 1420 N N . GLU A 1 176 ? 17.002 -1.975 -22.008 1.00 79.44 176 GLU A N 1
ATOM 1421 C CA . GLU A 1 176 ? 17.221 -3.321 -21.450 1.00 79.44 176 GLU A CA 1
ATOM 1422 C C . GLU A 1 176 ? 15.938 -4.167 -21.392 1.00 79.44 176 GLU A C 1
ATOM 1424 O O . GLU A 1 176 ? 14.928 -3.725 -20.832 1.00 79.44 176 GLU A O 1
ATOM 1429 N N . PRO A 1 177 ? 15.941 -5.405 -21.913 1.00 89.75 177 PRO A N 1
ATOM 1430 C CA . PRO A 1 177 ? 14.834 -6.331 -21.712 1.00 89.75 177 PRO A CA 1
ATOM 1431 C C . PRO A 1 177 ? 14.717 -6.765 -20.233 1.00 89.75 177 PRO A C 1
ATOM 1433 O O . PRO A 1 177 ? 15.724 -6.839 -19.533 1.00 89.75 177 PRO A O 1
ATOM 1436 N N . PRO A 1 178 ? 13.501 -7.062 -19.735 1.00 93.12 178 PRO A N 1
ATOM 1437 C CA . PRO A 1 178 ? 13.312 -7.621 -18.395 1.00 93.12 178 PRO A CA 1
ATOM 1438 C C . PRO A 1 178 ? 13.934 -9.019 -18.273 1.00 93.12 178 PRO A C 1
ATOM 1440 O O . PRO A 1 178 ? 14.055 -9.721 -19.282 1.00 93.12 178 PRO A O 1
ATOM 1443 N N . LEU A 1 179 ? 14.247 -9.455 -17.044 1.00 93.94 179 LEU A N 1
ATOM 1444 C CA . LEU A 1 179 ? 14.865 -10.766 -16.797 1.00 93.94 179 LEU A CA 1
ATOM 1445 C C . LEU A 1 179 ? 14.032 -11.916 -17.377 1.00 93.94 179 LEU A C 1
ATOM 1447 O O . LEU A 1 179 ? 14.589 -12.866 -17.913 1.00 93.94 179 LEU A O 1
ATOM 1451 N N . LEU A 1 180 ? 12.701 -11.798 -17.367 1.00 94.06 180 LEU A N 1
ATOM 1452 C CA . LEU A 1 180 ? 11.815 -12.782 -17.991 1.00 94.06 180 LEU A CA 1
ATOM 1453 C C . LEU A 1 180 ? 12.124 -13.037 -19.478 1.00 94.06 180 LEU A C 1
ATOM 1455 O O . LEU A 1 180 ? 11.868 -14.132 -19.970 1.00 94.06 180 LEU A O 1
ATOM 1459 N N . LYS A 1 181 ? 12.645 -12.041 -20.207 1.00 92.62 181 LYS A N 1
ATOM 1460 C CA . LYS A 1 181 ? 13.023 -12.188 -21.621 1.00 92.62 181 LYS A CA 1
ATOM 1461 C C . LYS A 1 181 ? 14.459 -12.669 -21.809 1.00 92.62 181 LYS A C 1
ATOM 1463 O O . LYS A 1 181 ? 14.734 -13.291 -22.829 1.00 92.62 181 LYS A O 1
ATOM 1468 N N . THR A 1 182 ? 15.369 -12.339 -20.895 1.00 94.75 182 THR A N 1
ATOM 1469 C CA . THR A 1 182 ? 16.789 -12.699 -21.022 1.00 94.75 182 THR A CA 1
ATOM 1470 C C . THR A 1 182 ? 17.092 -14.082 -20.462 1.00 94.75 182 THR A C 1
ATOM 1472 O O . THR A 1 182 ? 17.842 -14.822 -21.089 1.00 94.75 182 THR A O 1
ATOM 1475 N N . ASP A 1 183 ? 16.497 -14.437 -19.322 1.00 95.31 183 ASP A N 1
ATOM 1476 C CA . ASP A 1 183 ? 16.667 -15.725 -18.648 1.00 95.31 183 ASP A CA 1
ATOM 1477 C C . ASP A 1 183 ? 15.360 -16.150 -17.932 1.00 95.31 183 ASP A C 1
ATOM 1479 O O . ASP A 1 183 ? 15.150 -15.857 -16.746 1.00 95.31 183 ASP A O 1
ATOM 1483 N N . PRO A 1 184 ? 14.445 -16.837 -18.650 1.00 94.00 184 PRO A N 1
ATOM 1484 C CA . PRO A 1 184 ? 13.166 -17.293 -18.101 1.00 94.00 184 PRO A CA 1
ATOM 1485 C C . PRO A 1 184 ? 13.295 -18.284 -16.933 1.00 94.00 184 PRO A C 1
ATOM 1487 O O . PRO A 1 184 ? 12.421 -18.325 -16.059 1.00 94.00 184 PRO A O 1
ATOM 1490 N N . ASP A 1 185 ? 14.370 -19.074 -16.894 1.00 93.88 185 ASP A N 1
ATOM 1491 C CA . ASP A 1 185 ? 14.593 -20.077 -15.851 1.00 93.88 185 ASP A CA 1
ATOM 1492 C C . ASP A 1 185 ? 14.969 -19.404 -14.530 1.00 93.88 185 ASP A C 1
ATOM 1494 O O . ASP A 1 185 ? 14.417 -19.733 -13.472 1.00 93.88 185 ASP A O 1
ATOM 1498 N N . ILE A 1 186 ? 15.872 -18.416 -14.576 1.00 95.38 186 ILE A N 1
ATOM 1499 C CA . ILE A 1 186 ? 16.184 -17.591 -13.405 1.00 95.38 186 ILE A CA 1
ATOM 1500 C C . ILE A 1 186 ? 14.955 -16.774 -13.009 1.00 95.38 186 ILE A C 1
ATOM 1502 O O . ILE A 1 186 ? 14.619 -16.753 -11.824 1.00 95.38 186 ILE A O 1
ATOM 1506 N N . ALA A 1 187 ? 14.242 -16.163 -13.960 1.00 95.12 187 ALA A N 1
ATOM 1507 C CA . ALA A 1 187 ? 13.014 -15.419 -13.674 1.00 95.12 187 ALA A CA 1
ATOM 1508 C C . ALA A 1 187 ? 12.001 -16.268 -12.888 1.00 95.12 187 ALA A C 1
ATOM 1510 O O . ALA A 1 187 ? 11.514 -15.842 -11.840 1.00 95.12 187 ALA A O 1
ATOM 1511 N N . SER A 1 188 ? 11.759 -17.504 -13.330 1.00 93.19 188 SER A N 1
ATOM 1512 C CA . SER A 1 188 ? 10.851 -18.439 -12.657 1.00 93.19 188 SER A CA 1
ATOM 1513 C C . SER A 1 188 ? 11.313 -18.763 -11.234 1.00 93.19 188 SER A C 1
ATOM 1515 O O . SER A 1 188 ? 10.517 -18.705 -10.299 1.00 93.19 188 SER A O 1
ATOM 1517 N N . LYS A 1 189 ? 12.615 -19.012 -11.028 1.00 94.88 189 LYS A N 1
ATOM 1518 C CA . LYS A 1 189 ? 13.187 -19.234 -9.685 1.00 94.88 189 LYS A CA 1
ATOM 1519 C C . LYS A 1 189 ? 13.060 -18.008 -8.782 1.00 94.88 189 LYS A C 1
ATOM 1521 O O . LYS A 1 189 ? 12.864 -18.151 -7.577 1.00 94.88 189 LYS A O 1
ATOM 1526 N N . ARG A 1 190 ? 13.172 -16.796 -9.333 1.00 96.19 190 ARG A N 1
ATOM 1527 C CA . ARG A 1 190 ? 13.001 -15.552 -8.568 1.00 96.19 190 ARG A CA 1
ATOM 1528 C C . ARG A 1 190 ? 11.559 -15.371 -8.113 1.00 96.19 190 ARG A C 1
ATOM 1530 O O . ARG A 1 190 ? 11.363 -15.038 -6.947 1.00 96.19 190 ARG A O 1
ATOM 1537 N N . LEU A 1 191 ? 10.582 -15.669 -8.968 1.00 95.25 191 LEU A N 1
ATOM 1538 C CA . LEU A 1 191 ? 9.156 -15.575 -8.631 1.00 95.25 191 LEU A CA 1
ATOM 1539 C C . LEU A 1 191 ? 8.742 -16.494 -7.474 1.00 95.25 191 LEU A C 1
ATOM 1541 O O . LEU A 1 191 ? 7.914 -16.090 -6.664 1.00 95.25 191 LEU A O 1
ATOM 1545 N N . LEU A 1 192 ? 9.386 -17.657 -7.311 1.00 92.81 192 LEU A N 1
ATOM 1546 C CA . LEU A 1 192 ? 9.157 -18.548 -6.159 1.00 92.81 192 LEU A CA 1
ATOM 1547 C C . LEU A 1 192 ? 9.483 -17.903 -4.800 1.00 92.81 192 LEU A C 1
ATOM 1549 O O . LEU A 1 192 ? 9.042 -18.393 -3.767 1.00 92.81 192 LEU A O 1
ATOM 1553 N N . ASN A 1 193 ? 10.259 -16.814 -4.780 1.00 93.69 193 ASN A N 1
ATOM 1554 C CA . ASN A 1 193 ? 10.620 -16.107 -3.550 1.00 93.69 193 ASN A CA 1
ATOM 1555 C C . ASN A 1 193 ? 9.637 -14.986 -3.173 1.00 93.69 193 ASN A C 1
ATOM 1557 O O . ASN A 1 193 ? 9.852 -14.315 -2.157 1.00 93.69 193 ASN A O 1
ATOM 1561 N N . ILE A 1 194 ? 8.591 -14.755 -3.973 1.00 94.88 194 ILE A N 1
ATOM 1562 C CA . ILE A 1 194 ? 7.520 -13.810 -3.644 1.00 94.88 194 ILE A CA 1
ATOM 1563 C C . ILE A 1 194 ? 6.707 -14.347 -2.463 1.00 94.88 194 ILE A C 1
ATOM 1565 O O . ILE A 1 194 ? 6.315 -15.510 -2.441 1.00 94.88 194 ILE A O 1
ATOM 1569 N N . GLN A 1 195 ? 6.418 -13.478 -1.491 1.00 93.69 195 GLN A N 1
ATOM 1570 C CA . GLN A 1 195 ? 5.507 -13.784 -0.384 1.00 93.69 195 GLN A CA 1
ATOM 1571 C C . GLN A 1 195 ? 4.320 -12.828 -0.410 1.00 93.69 195 GLN A C 1
ATOM 1573 O O . GLN A 1 195 ? 4.485 -11.631 -0.172 1.00 93.69 195 GLN A O 1
ATOM 1578 N N . GLY A 1 196 ? 3.122 -13.363 -0.640 1.00 94.88 196 GLY A N 1
ATOM 1579 C CA . GLY A 1 196 ? 1.909 -12.556 -0.725 1.00 94.88 196 GLY A CA 1
ATOM 1580 C C . GLY A 1 196 ? 1.933 -11.568 -1.893 1.00 94.88 196 GLY A C 1
ATOM 1581 O O . GLY A 1 196 ? 2.580 -11.803 -2.909 1.00 94.88 196 GLY A O 1
ATOM 1582 N N . ASN A 1 197 ? 1.209 -10.462 -1.740 1.00 97.06 197 ASN A N 1
ATOM 1583 C CA . ASN A 1 197 ? 0.980 -9.483 -2.805 1.00 97.06 197 ASN A CA 1
ATOM 1584 C C . ASN A 1 197 ? 1.524 -8.083 -2.479 1.00 97.06 197 ASN A C 1
ATOM 1586 O O . ASN A 1 197 ? 1.404 -7.179 -3.303 1.00 97.06 197 ASN A O 1
ATOM 1590 N N . LEU A 1 198 ? 2.077 -7.879 -1.280 1.00 97.75 198 LEU A N 1
ATOM 1591 C CA . LEU A 1 198 ? 2.552 -6.572 -0.827 1.00 97.75 198 LEU A CA 1
ATOM 1592 C C . LEU A 1 198 ? 3.787 -6.125 -1.624 1.00 97.75 198 LEU A C 1
ATOM 1594 O O . LEU A 1 198 ? 4.730 -6.902 -1.770 1.00 97.75 198 LEU A O 1
ATOM 1598 N N . VAL A 1 199 ? 3.788 -4.884 -2.107 1.00 98.56 199 VAL A N 1
ATOM 1599 C CA . VAL A 1 199 ? 4.938 -4.208 -2.735 1.00 98.56 199 VAL A CA 1
ATOM 1600 C C . VAL A 1 199 ? 5.043 -2.774 -2.216 1.00 98.56 199 VAL A C 1
ATOM 1602 O O . VAL A 1 199 ? 4.052 -2.197 -1.764 1.00 98.56 199 VAL A O 1
ATOM 1605 N N . ASP A 1 200 ? 6.231 -2.181 -2.272 1.00 98.44 200 ASP A N 1
ATOM 1606 C CA . ASP A 1 200 ? 6.462 -0.806 -1.846 1.00 98.44 200 ASP A CA 1
ATOM 1607 C C . ASP A 1 200 ? 5.787 0.145 -2.836 1.00 98.44 200 ASP A C 1
ATOM 1609 O O . ASP A 1 200 ? 5.817 -0.060 -4.052 1.00 98.44 200 ASP A O 1
ATOM 1613 N N . LEU A 1 201 ? 5.156 1.199 -2.318 1.00 98.12 201 LEU A N 1
ATOM 1614 C CA . LEU A 1 201 ? 4.660 2.274 -3.166 1.00 98.12 201 LEU A CA 1
ATOM 1615 C C . LEU A 1 201 ? 5.851 3.161 -3.569 1.00 98.12 201 LEU A C 1
ATOM 1617 O O . LEU A 1 201 ? 6.443 3.788 -2.688 1.00 98.12 201 LEU A O 1
ATOM 1621 N N . PRO A 1 202 ? 6.189 3.281 -4.864 1.00 97.38 202 PRO A N 1
ATOM 1622 C CA . PRO A 1 202 ? 7.333 4.077 -5.292 1.00 97.38 202 PRO A CA 1
ATOM 1623 C C . PRO A 1 202 ? 7.081 5.570 -5.055 1.00 97.38 202 PRO A C 1
ATOM 1625 O O . PRO A 1 202 ? 6.151 6.167 -5.608 1.00 97.38 202 PRO A O 1
ATOM 1628 N N . LEU A 1 203 ? 7.918 6.192 -4.225 1.00 96.50 203 LEU A N 1
ATOM 1629 C CA . LEU A 1 203 ? 7.775 7.593 -3.813 1.00 96.50 203 LEU A CA 1
ATOM 1630 C C . LEU A 1 203 ? 8.556 8.564 -4.710 1.00 96.50 203 LEU A C 1
ATOM 1632 O O . LEU A 1 203 ? 8.270 9.769 -4.725 1.00 96.50 203 LEU A O 1
ATOM 1636 N N . GLU A 1 204 ? 9.495 8.053 -5.503 1.00 96.88 204 GLU A N 1
ATOM 1637 C CA . GLU A 1 204 ? 10.413 8.788 -6.378 1.00 96.88 204 GLU A CA 1
ATOM 1638 C C . GLU A 1 204 ? 10.013 8.723 -7.861 1.00 96.88 204 GLU A C 1
ATOM 1640 O O . GLU A 1 204 ? 10.549 9.487 -8.670 1.00 96.88 204 GLU A O 1
ATOM 1645 N N . PHE A 1 205 ? 9.040 7.878 -8.226 1.00 97.44 205 PHE A N 1
ATOM 1646 C CA . PHE A 1 205 ? 8.574 7.749 -9.610 1.00 97.44 205 PHE A CA 1
ATOM 1647 C C . PHE A 1 205 ? 8.138 9.100 -10.204 1.00 97.44 205 PHE A C 1
ATOM 1649 O O . PHE A 1 205 ? 7.291 9.807 -9.644 1.00 97.44 205 PHE A O 1
ATOM 1656 N N . LEU A 1 206 ? 8.737 9.479 -11.335 1.00 97.62 206 LEU A N 1
ATOM 1657 C CA . LEU A 1 206 ? 8.514 10.755 -12.030 1.00 97.62 206 LEU A CA 1
ATOM 1658 C C . LEU A 1 206 ? 8.650 12.003 -11.129 1.00 97.62 206 LEU A C 1
ATOM 1660 O O . LEU A 1 206 ? 7.955 13.000 -11.322 1.00 97.62 206 LEU A O 1
ATOM 1664 N N . ASN A 1 207 ? 9.516 11.978 -10.108 1.00 96.31 207 ASN A N 1
ATOM 1665 C CA . ASN A 1 207 ? 9.678 13.112 -9.186 1.00 96.31 207 ASN A CA 1
ATOM 1666 C C . ASN A 1 207 ? 10.407 14.335 -9.729 1.00 96.31 207 ASN A C 1
ATOM 1668 O O . ASN A 1 207 ? 10.383 15.376 -9.072 1.00 96.31 207 ASN A O 1
ATOM 1672 N N . LYS A 1 208 ? 10.979 14.239 -10.928 1.00 96.75 208 LYS A N 1
ATOM 1673 C CA . LYS A 1 208 ? 11.563 15.372 -11.652 1.00 96.75 208 LYS A CA 1
ATOM 1674 C C . LYS A 1 208 ? 10.603 15.993 -12.670 1.00 96.75 208 LYS A C 1
ATOM 1676 O O . LYS A 1 208 ? 11.020 16.881 -13.404 1.00 96.75 208 LYS A O 1
ATOM 1681 N N . GLU A 1 209 ? 9.350 15.542 -12.719 1.00 95.75 209 GLU A N 1
ATOM 1682 C CA . GLU A 1 209 ? 8.338 16.024 -13.662 1.00 95.75 209 GLU A CA 1
ATOM 1683 C C . GLU A 1 209 ? 7.253 16.850 -12.969 1.00 95.75 209 GLU A C 1
ATOM 1685 O O . GLU A 1 209 ? 6.908 16.633 -11.803 1.00 95.75 209 GLU A O 1
ATOM 1690 N N . VAL A 1 210 ? 6.661 17.770 -13.730 1.00 93.44 210 VAL A N 1
ATOM 1691 C CA . VAL A 1 210 ? 5.413 18.437 -13.354 1.00 93.44 210 VAL A CA 1
ATOM 1692 C C . VAL A 1 210 ? 4.259 17.568 -13.845 1.00 93.44 210 VAL A C 1
ATOM 1694 O O . VAL A 1 210 ? 3.982 17.503 -15.037 1.00 93.44 210 VAL A O 1
ATOM 1697 N N . LEU A 1 211 ? 3.603 16.873 -12.915 1.00 93.94 211 LEU A N 1
ATOM 1698 C CA . LEU A 1 211 ? 2.549 15.899 -13.229 1.00 93.94 211 LEU A CA 1
ATOM 1699 C C . LEU A 1 211 ? 1.156 16.525 -13.396 1.00 93.94 211 LEU A C 1
ATOM 1701 O O . LEU A 1 211 ? 0.197 15.820 -13.697 1.00 93.94 211 LEU A O 1
ATOM 1705 N N . THR A 1 212 ? 1.021 17.836 -13.188 1.00 92.12 212 THR A N 1
ATOM 1706 C CA . THR A 1 212 ? -0.227 18.547 -13.479 1.00 92.12 212 THR A CA 1
ATOM 1707 C C . THR A 1 212 ? -0.391 18.713 -14.989 1.00 92.12 212 THR A C 1
ATOM 1709 O O . THR A 1 212 ? 0.587 19.076 -15.650 1.00 92.12 212 THR A O 1
ATOM 1712 N N . PRO A 1 213 ? -1.604 18.531 -15.541 1.00 89.81 213 PRO A N 1
ATOM 1713 C CA . PRO A 1 213 ? -1.850 18.787 -16.952 1.00 89.81 213 PRO A CA 1
ATOM 1714 C C . PRO A 1 213 ? -1.431 20.212 -17.357 1.00 89.81 213 PRO A C 1
ATOM 1716 O O . PRO A 1 213 ? -1.713 21.159 -16.617 1.00 89.81 213 PRO A O 1
ATOM 1719 N N . PRO A 1 214 ? -0.774 20.404 -18.515 1.00 88.50 214 PRO A N 1
ATOM 1720 C CA . PRO A 1 214 ? -0.413 21.737 -18.989 1.00 88.50 214 PRO A CA 1
ATOM 1721 C C . PRO A 1 214 ? -1.662 22.593 -19.203 1.00 88.50 214 PRO A C 1
ATOM 1723 O O . PRO A 1 214 ? -2.620 22.107 -19.796 1.00 88.50 214 PRO A O 1
ATOM 1726 N N . GLY A 1 215 ? -1.648 23.875 -18.825 1.00 85.81 215 GLY A N 1
ATOM 1727 C CA . GLY A 1 215 ? -2.814 24.765 -18.984 1.00 85.81 215 GLY A CA 1
ATOM 1728 C C . GLY A 1 215 ? -3.288 24.968 -20.433 1.00 85.81 215 GLY A C 1
ATOM 1729 O O . GLY A 1 215 ? -4.397 25.432 -20.662 1.00 85.81 215 GLY A O 1
ATOM 1730 N N . THR A 1 216 ? -2.463 24.601 -21.417 1.00 89.44 216 THR A N 1
ATOM 1731 C CA . THR A 1 216 ? -2.799 24.601 -22.849 1.00 89.44 216 THR A CA 1
ATOM 1732 C C . THR A 1 216 ? -3.453 23.301 -23.332 1.00 89.44 216 THR A C 1
ATOM 1734 O O . THR A 1 216 ? -3.927 23.243 -24.465 1.00 89.44 216 THR A O 1
ATOM 1737 N N . SER A 1 217 ? -3.470 22.248 -22.509 1.00 90.12 217 SER A N 1
ATOM 1738 C CA . SER A 1 217 ? -4.136 20.974 -22.805 1.00 90.12 217 SER A CA 1
ATOM 1739 C C . SER A 1 217 ? -5.616 21.021 -22.429 1.00 90.12 217 SER A C 1
ATOM 1741 O O . SER A 1 217 ? -6.022 21.820 -21.583 1.00 90.12 217 SER A O 1
ATOM 1743 N N . LYS A 1 218 ? -6.428 20.132 -23.015 1.00 88.25 218 LYS A N 1
ATOM 1744 C CA . LYS A 1 218 ? -7.853 20.020 -22.662 1.00 88.25 218 LYS A CA 1
ATOM 1745 C C . LYS A 1 218 ? -8.025 19.719 -21.173 1.00 88.25 218 LYS A C 1
ATOM 1747 O O . LYS A 1 218 ? -8.886 20.305 -20.531 1.00 88.25 218 LYS A O 1
ATOM 1752 N N . GLU A 1 219 ? -7.169 18.865 -20.626 1.00 90.62 219 GLU A N 1
ATOM 1753 C CA . GLU A 1 219 ? -7.148 18.458 -19.223 1.00 90.62 219 GLU A CA 1
ATOM 1754 C C . GLU A 1 219 ? -6.705 19.597 -18.293 1.00 90.62 219 GLU A C 1
ATOM 1756 O O . GLU A 1 219 ? -7.174 19.677 -17.162 1.00 90.62 219 GLU A O 1
ATOM 1761 N N . GLY A 1 220 ? -5.839 20.504 -18.759 1.00 89.12 220 GLY A N 1
ATOM 1762 C CA . GLY A 1 220 ? -5.400 21.672 -17.987 1.00 89.12 220 GLY A CA 1
ATOM 1763 C C . GLY A 1 220 ? -6.405 22.820 -17.943 1.00 89.12 220 GLY A C 1
ATOM 1764 O O . GLY A 1 220 ? -6.289 23.690 -17.084 1.00 89.12 220 GLY A O 1
ATOM 1765 N N . LEU A 1 221 ? -7.407 22.809 -18.827 1.00 90.94 221 LEU A N 1
ATOM 1766 C CA . LEU A 1 221 ? -8.561 23.712 -18.755 1.00 90.94 221 LEU A CA 1
ATOM 1767 C C . LEU A 1 221 ? -9.617 23.231 -17.745 1.00 90.94 221 LEU A C 1
ATOM 1769 O O . LEU A 1 221 ? -10.518 23.991 -17.390 1.00 90.94 221 LEU A O 1
ATOM 1773 N N . ILE A 1 222 ? -9.526 21.979 -17.284 1.00 91.75 222 ILE A N 1
ATOM 1774 C CA . ILE A 1 222 ? -10.444 21.413 -16.293 1.00 91.75 222 ILE A CA 1
ATOM 1775 C C . ILE A 1 222 ? -10.080 21.959 -14.901 1.00 91.75 222 ILE A C 1
ATOM 1777 O O . ILE A 1 222 ? -8.902 21.945 -14.533 1.00 91.75 222 ILE A O 1
ATOM 1781 N N . PRO A 1 223 ? -11.062 22.401 -14.086 1.00 91.38 223 PRO A N 1
ATOM 1782 C CA . PRO 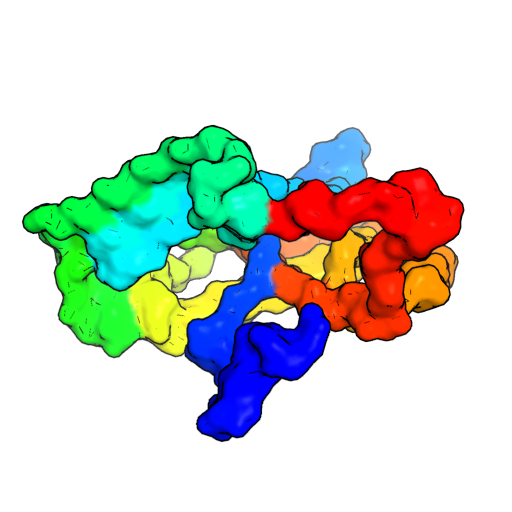A 1 223 ? -10.805 22.835 -12.717 1.00 91.38 223 PRO A CA 1
ATOM 1783 C C . PRO A 1 223 ? -10.045 21.778 -11.912 1.00 91.38 223 PRO A C 1
ATOM 1785 O O . PRO A 1 223 ? -10.395 20.598 -11.925 1.00 91.38 223 PRO A O 1
ATOM 1788 N N . THR A 1 224 ? -9.039 22.203 -11.147 1.00 88.88 224 THR A N 1
ATOM 1789 C CA . THR A 1 224 ? -8.201 21.287 -10.356 1.00 88.88 224 THR A CA 1
ATOM 1790 C C . THR A 1 224 ? -8.995 20.482 -9.331 1.00 88.88 224 THR A C 1
ATOM 1792 O O . THR A 1 224 ? -8.611 19.358 -9.027 1.00 88.88 224 THR A O 1
ATOM 1795 N N . SER A 1 225 ? -10.134 21.005 -8.866 1.00 89.50 225 SER A N 1
ATOM 1796 C CA . SER A 1 225 ? -11.076 20.316 -7.976 1.00 89.50 225 SER A CA 1
ATOM 1797 C C . SER A 1 225 ? -11.646 19.016 -8.546 1.00 89.50 225 SER A C 1
ATOM 1799 O O . SER A 1 225 ? -12.168 18.206 -7.788 1.00 89.50 225 SER A O 1
ATOM 1801 N N . VAL A 1 226 ? -11.551 18.788 -9.859 1.00 89.62 226 VAL A N 1
ATOM 1802 C CA . VAL A 1 226 ? -11.904 17.497 -10.463 1.00 89.62 226 VAL A CA 1
ATOM 1803 C C . VAL A 1 226 ? -10.925 16.403 -10.030 1.00 89.62 226 VAL A C 1
ATOM 1805 O O . VAL A 1 226 ? -11.331 15.250 -9.909 1.00 89.62 226 VAL A O 1
ATOM 1808 N N . TRP A 1 227 ? -9.671 16.757 -9.753 1.00 89.62 227 TRP A N 1
ATOM 1809 C CA . TRP A 1 227 ? -8.604 15.822 -9.393 1.00 89.62 227 TRP A CA 1
ATOM 1810 C C . TRP A 1 227 ? -8.326 15.750 -7.886 1.00 89.62 227 TRP A C 1
ATOM 1812 O O . TRP A 1 227 ? -7.541 14.895 -7.478 1.00 89.62 227 TRP A O 1
ATOM 1822 N N . THR A 1 228 ? -8.920 16.644 -7.079 1.00 84.81 228 THR A N 1
ATOM 1823 C CA . THR A 1 228 ? -8.722 16.692 -5.618 1.00 84.81 228 THR A CA 1
ATOM 1824 C C . THR A 1 228 ? -9.866 16.111 -4.825 1.00 84.81 228 THR A C 1
ATOM 1826 O O . THR A 1 228 ? -11.042 16.201 -5.243 1.00 84.81 228 THR A O 1
#

Secondary structure (DSSP, 8-state):
--TTSHHHHHHHTT-S-GGGT---EEEEEEEEETTEEEEEEE-----EEEETTTEEEEES--SSHHHHSSSSS---EEEEE-SSEEEEEETTEEEEEEHHHHHHHHHHHHHHTT-S-TTS-------S-SSSHHHIIIIIIHHHHHHHHHHHHHH--SS-TT--SHHHHHHHHHS---HHHH-HHHHHHHHTT--SSEEEPPSSTTTTS--SPPTTSTGGGS-GGGT-

InterPro domains:
  IPR001736 Phospholipase D/Transphosphatidylase [PS50035] (40-67)
  IPR001736 Phospholipase D/Transphosphatidylase [SM00155] (40-67)
  IPR015679 Phospholipase D family [PTHR18896] (2-206)
  IPR025202 Cardiolipin synthase-like, phospholipase D-like domain [PF13091] (24-85)

Sequence (228 aa):
RGRSAILVRLKEVGIENPGEYISFHALRTHSQLNNVPITELIYVHSKLLIADDRVVICGSANINDRSMIGKRDSEIAAIITDNEFEDGRMNGKKYPSGVFAGRLRKFLFKEHLGLLDPDAERMPIDIIDPVVDQFWNGMWKRFSTRNTEIYDEVFKCIPNDKVKSFANLRKYQEEEPPLLKTDPDIASKRLLNIQGNLVDLPLEFLNKEVLTPPGTSKEGLIPTSVWT

Mean predicted aligned error: 4.18 Å

Nearest PDB structures (foldseek):
  6ohr-assembly3_C  TM=9.504E-01  e=3.596E-24  Homo sapiens
  6oho-assembly1_A  TM=9.627E-01  e=9.147E-22  Homo sapiens
  7svp-assembly1_C  TM=9.521E-01  e=1.323E-21  Homo sapiens
  7svp-assembly3_B  TM=9.511E-01  e=1.244E-21  Homo sapiens
  6oho-assembly2_B  TM=9.429E-01  e=1.407E-21  Homo sapiens

Radius of gyration: 20.54 Å; Cα contacts (8 Å, |Δi|>4): 307; chains: 1; bounding box: 40×51×51 Å

Solvent-accessible surface area (backbone atoms only — not comparable to full-atom values): 13128 Å² total; pe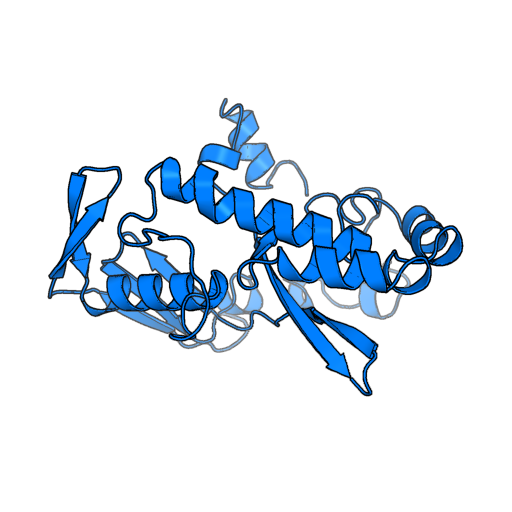r-residue (Å²): 134,58,78,87,31,68,72,48,46,41,41,75,75,66,39,87,62,55,73,82,81,53,84,60,67,44,39,40,49,70,53,68,57,95,86,38,80,44,72,49,73,50,83,84,80,79,31,72,47,76,46,89,32,32,31,31,39,41,46,69,43,49,102,39,54,39,35,64,68,72,81,61,46,90,61,53,73,48,79,47,70,52,89,51,68,40,94,34,34,52,62,88,37,85,34,74,21,10,57,58,31,29,48,52,53,42,50,52,50,26,54,41,53,52,63,68,63,87,84,57,94,68,79,92,76,70,66,68,31,75,66,25,60,67,32,40,54,64,39,56,49,45,38,13,49,53,31,36,55,46,44,42,48,32,62,54,54,78,84,33,58,87,31,33,30,74,71,45,42,53,48,61,72,69,76,55,82,31,36,46,76,77,38,50,69,60,28,53,60,51,57,72,71,52,53,42,25,36,20,57,48,56,85,39,41,40,66,78,50,83,86,66,62,53,69,90,39,78,69,29,68,47,65,67,69,80,82,56

Foldseek 3Di:
DDCPDPVNVCVVVPNPDCLLPDFAKFFKDWDDDVNAIDIDTDDPQWDWDFPPLFKIKGWNADPDCQRPVCPHDDIDIDIGGAPDFDFFDEQNDTDTHGPPRQVVQVVVCCQQQVNPDPPDPDDPQDPRYVNHCCNSVVPQVVLQALQQVLCCQQQVDPDAQQAQAPVSVVCSVPPDDHCCVVPVPVNVVSSVSHGGTIHGDHPRGNNVDDPQDDCPDPSVVDPCSVVD